Protein AF-A0A0F9GZB2-F1 (afdb_monomer_lite)

Organism: NCBI:txid412755

Structure (mmCIF, N/CA/C/O backbone):
data_AF-A0A0F9GZB2-F1
#
_entry.id   AF-A0A0F9GZB2-F1
#
loop_
_atom_site.group_PDB
_atom_site.id
_atom_site.type_symbol
_atom_site.label_atom_id
_atom_site.label_alt_id
_atom_site.label_comp_id
_atom_site.label_asym_id
_atom_site.label_entity_id
_atom_site.label_seq_id
_atom_site.pdbx_PDB_ins_code
_atom_site.Cartn_x
_atom_site.Cartn_y
_atom_site.Cartn_z
_atom_site.occupancy
_atom_site.B_iso_or_equiv
_atom_site.auth_seq_id
_atom_site.auth_comp_id
_atom_site.auth_asym_id
_atom_site.auth_atom_id
_atom_site.pdbx_PDB_model_num
ATOM 1 N N . GLU A 1 1 ? -21.319 -9.484 39.842 1.00 65.12 1 GLU A N 1
ATOM 2 C CA . GLU A 1 1 ? -20.209 -9.045 40.712 1.00 65.12 1 GLU A CA 1
ATOM 3 C C . GLU A 1 1 ? -19.249 -8.146 39.945 1.00 65.12 1 GLU A C 1
ATOM 5 O O . GLU A 1 1 ? -19.345 -6.943 40.128 1.00 65.12 1 GLU A O 1
ATOM 10 N N . LEU A 1 2 ? -18.481 -8.663 38.977 1.00 69.19 2 LEU A N 1
ATOM 11 C CA . LEU A 1 2 ? -17.565 -7.866 38.130 1.00 69.19 2 LEU A CA 1
ATOM 12 C C . LEU A 1 2 ? -18.226 -6.669 37.419 1.00 69.19 2 LEU A C 1
ATOM 14 O O . LEU A 1 2 ? -17.681 -5.576 37.413 1.00 69.19 2 LEU A O 1
ATOM 18 N N . ARG A 1 3 ? -19.450 -6.829 36.893 1.00 71.44 3 ARG A N 1
ATOM 19 C CA . ARG A 1 3 ? -20.223 -5.710 36.311 1.00 71.44 3 ARG A CA 1
ATOM 20 C C . ARG A 1 3 ? -20.523 -4.598 37.315 1.00 71.44 3 ARG A C 1
ATOM 22 O O . ARG A 1 3 ? -20.609 -3.445 36.933 1.00 71.44 3 ARG A O 1
ATOM 29 N N . LEU A 1 4 ? -20.768 -4.958 38.568 1.00 70.31 4 LEU A N 1
ATOM 30 C CA . LEU A 1 4 ? -21.095 -3.984 39.601 1.00 70.31 4 LEU A CA 1
ATOM 31 C C . LEU A 1 4 ? -19.820 -3.235 40.008 1.00 70.31 4 LEU A C 1
ATOM 33 O O . LEU A 1 4 ? -19.843 -2.020 40.075 1.00 70.31 4 LEU A O 1
ATOM 37 N N . LEU A 1 5 ? -18.704 -3.959 40.144 1.00 75.06 5 LEU A N 1
ATOM 38 C CA . LEU A 1 5 ? -17.379 -3.396 40.398 1.00 75.06 5 LEU A CA 1
ATOM 39 C C . LEU A 1 5 ? -16.941 -2.387 39.319 1.00 75.06 5 LEU A C 1
ATOM 41 O O . LEU A 1 5 ? -16.550 -1.281 39.661 1.00 75.06 5 LEU A O 1
ATOM 45 N N . CYS A 1 6 ? -17.040 -2.735 38.029 1.00 73.38 6 CYS A N 1
ATOM 46 C CA . CYS A 1 6 ? -16.562 -1.877 36.933 1.00 73.38 6 CYS A CA 1
ATOM 47 C C . CYS A 1 6 ? -17.346 -0.563 36.751 1.00 73.38 6 CYS A C 1
ATOM 49 O O . CYS A 1 6 ? -16.854 0.333 36.074 1.00 73.38 6 CYS A O 1
ATOM 51 N N . PHE A 1 7 ? -18.575 -0.470 37.270 1.00 76.31 7 PHE A N 1
ATOM 52 C CA . PHE A 1 7 ? -19.460 0.682 37.050 1.00 76.31 7 PHE A CA 1
ATOM 53 C C . PHE A 1 7 ? -19.813 1.435 38.340 1.00 76.31 7 PHE A C 1
ATOM 55 O O . PHE A 1 7 ? -20.079 2.631 38.268 1.00 76.31 7 PHE A O 1
ATOM 62 N N . ASP A 1 8 ? -19.844 0.759 39.494 1.00 80.19 8 ASP A N 1
ATOM 63 C CA . ASP A 1 8 ? -20.168 1.356 40.793 1.00 80.19 8 ASP A CA 1
ATOM 64 C C . ASP A 1 8 ? -19.561 0.536 41.951 1.00 80.19 8 ASP A C 1
ATOM 66 O O . ASP A 1 8 ? -20.192 -0.335 42.567 1.00 80.19 8 ASP A O 1
ATOM 70 N N . GLU A 1 9 ? -18.289 0.817 42.234 1.00 82.00 9 GLU A N 1
ATOM 71 C CA . GLU A 1 9 ? -17.510 0.182 43.299 1.00 82.00 9 GLU A CA 1
ATOM 72 C C . GLU A 1 9 ? -18.136 0.394 44.690 1.00 82.00 9 GLU A C 1
ATOM 74 O O . GLU A 1 9 ? -18.235 -0.544 45.488 1.00 82.00 9 GLU A O 1
ATOM 79 N N . ALA A 1 10 ? -18.618 1.609 44.970 1.00 79.94 10 ALA A N 1
ATOM 80 C CA . ALA A 1 10 ? -19.217 1.972 46.252 1.00 79.94 10 ALA A CA 1
ATOM 81 C C . ALA A 1 10 ? -20.521 1.201 46.503 1.00 79.94 10 ALA A C 1
ATOM 83 O O . ALA A 1 10 ? -20.756 0.685 47.602 1.00 79.94 10 ALA A O 1
ATOM 84 N N . PHE A 1 11 ? -21.352 1.052 45.471 1.00 82.44 11 PHE A N 1
ATOM 85 C CA . PHE A 1 11 ? -22.552 0.233 45.550 1.00 82.44 11 PHE A CA 1
ATOM 86 C C . PHE A 1 11 ? -22.214 -1.250 45.746 1.00 82.44 11 PHE A C 1
ATOM 88 O O . PHE A 1 11 ? -22.864 -1.922 46.553 1.00 82.44 11 PHE A O 1
ATOM 95 N N . ALA A 1 12 ? -21.168 -1.764 45.092 1.00 82.06 12 ALA A N 1
ATOM 96 C CA . ALA A 1 12 ? -20.700 -3.134 45.302 1.00 82.06 12 ALA A CA 1
ATOM 97 C C . ALA A 1 12 ? -20.207 -3.381 46.738 1.00 82.06 12 ALA A C 1
ATOM 99 O O . ALA A 1 12 ? -20.576 -4.399 47.334 1.00 82.06 12 ALA A O 1
ATOM 100 N N . ALA A 1 13 ? -19.467 -2.429 47.316 1.00 82.38 13 ALA A N 1
ATOM 101 C CA . ALA A 1 13 ? -19.026 -2.473 48.709 1.00 82.38 13 ALA A CA 1
ATOM 102 C C . ALA A 1 13 ? -20.216 -2.468 49.682 1.00 82.38 13 ALA A C 1
ATOM 104 O O . ALA A 1 13 ? -20.272 -3.290 50.596 1.00 82.38 13 ALA A O 1
ATOM 105 N N . SER A 1 14 ? -21.219 -1.612 49.444 1.00 86.94 14 SER A N 1
ATOM 106 C CA . SER A 1 14 ? -22.428 -1.545 50.283 1.00 86.94 14 SER A CA 1
ATOM 107 C C . SER A 1 14 ? -23.245 -2.843 50.278 1.00 86.94 14 SER A C 1
ATOM 109 O O . SER A 1 14 ? -23.940 -3.156 51.243 1.00 86.94 14 SER A O 1
ATOM 111 N N . ARG A 1 15 ? -23.131 -3.629 49.201 1.00 84.19 15 ARG A N 1
ATOM 112 C CA . ARG A 1 15 ? -23.799 -4.924 49.041 1.00 84.19 15 ARG A CA 1
ATOM 113 C C . ARG A 1 15 ? -23.009 -6.090 49.653 1.00 84.19 15 ARG A C 1
ATOM 115 O O . ARG A 1 15 ? -23.458 -7.230 49.563 1.00 84.19 15 ARG A O 1
ATOM 122 N N . GLY A 1 16 ? -21.862 -5.808 50.277 1.00 83.44 16 GLY A N 1
ATOM 123 C CA . GLY A 1 16 ? -21.026 -6.781 50.980 1.00 83.44 16 GLY A CA 1
ATOM 124 C C . GLY A 1 16 ? -20.083 -7.581 50.082 1.00 83.44 16 GLY A C 1
ATOM 125 O O . GLY A 1 16 ? -19.538 -8.589 50.531 1.00 83.44 16 GLY A O 1
ATOM 126 N N . TYR A 1 17 ? -19.879 -7.172 48.825 1.00 86.25 17 TYR A N 1
ATOM 127 C CA . TYR A 1 17 ? -18.907 -7.844 47.964 1.00 86.25 17 TYR A CA 1
ATOM 128 C C . TYR A 1 17 ? -17.466 -7.496 48.370 1.00 86.25 17 TYR A C 1
ATOM 130 O O . TYR A 1 17 ? -17.190 -6.345 48.720 1.00 86.25 17 TYR A O 1
ATOM 138 N N . PRO A 1 18 ? -16.518 -8.451 48.286 1.00 85.62 18 PRO A N 1
ATOM 139 C CA . PRO A 1 18 ? -15.110 -8.206 48.574 1.00 85.62 18 PRO A CA 1
ATOM 140 C C . PRO A 1 18 ? -14.453 -7.469 47.399 1.00 85.62 18 PRO A C 1
ATOM 142 O O . PRO A 1 18 ? -13.746 -8.063 46.587 1.00 85.62 18 PRO A O 1
ATOM 145 N N . VAL A 1 19 ? -14.712 -6.164 47.308 1.00 85.94 19 VAL A N 1
ATOM 146 C CA . VAL A 1 19 ? -14.260 -5.270 46.228 1.00 85.94 19 VAL A CA 1
ATOM 147 C C . VAL A 1 19 ? -12.765 -5.418 45.942 1.00 85.94 19 VAL A C 1
ATOM 149 O O . VAL A 1 19 ? -12.401 -5.680 44.803 1.00 85.94 19 VAL A O 1
ATOM 152 N N . PHE A 1 20 ? -11.918 -5.380 46.976 1.00 86.00 20 PHE A N 1
ATOM 153 C CA . PHE A 1 20 ? -10.466 -5.537 46.831 1.00 86.00 20 PHE A CA 1
ATOM 154 C C . PHE A 1 20 ? -10.063 -6.859 46.160 1.00 86.00 20 PHE A C 1
ATOM 156 O O . PHE A 1 20 ? -9.176 -6.886 45.313 1.00 86.00 20 PHE A O 1
ATOM 163 N N . VAL A 1 21 ? -10.722 -7.967 46.516 1.00 86.31 21 VAL A N 1
ATOM 164 C CA . VAL A 1 21 ? -10.415 -9.289 45.944 1.00 86.31 21 VAL A CA 1
ATOM 165 C C . VAL A 1 21 ? -10.883 -9.365 44.494 1.00 86.31 21 VAL A C 1
ATOM 167 O O . VAL A 1 21 ? -10.176 -9.914 43.654 1.00 86.31 21 VAL A O 1
ATOM 170 N N . LEU A 1 22 ? -12.059 -8.810 44.194 1.00 85.38 22 LEU A N 1
ATOM 171 C CA . LEU A 1 22 ? -12.604 -8.782 42.837 1.00 85.38 22 LEU A CA 1
ATOM 172 C C . LEU A 1 22 ? -11.770 -7.890 41.907 1.00 85.38 22 LEU A C 1
ATOM 174 O O . LEU A 1 22 ? -11.519 -8.284 40.770 1.00 85.38 22 LEU A O 1
ATOM 178 N N . ASP A 1 23 ? -11.315 -6.736 42.395 1.00 85.06 23 ASP A N 1
ATOM 179 C CA . ASP A 1 23 ? -10.453 -5.822 41.645 1.00 85.06 23 ASP A CA 1
ATOM 180 C C . ASP A 1 23 ? -9.069 -6.432 41.406 1.00 85.06 23 ASP A C 1
ATOM 182 O O . ASP A 1 23 ? -8.623 -6.528 40.263 1.00 85.06 23 ASP A O 1
ATOM 186 N N . ALA A 1 24 ? -8.446 -6.997 42.446 1.00 88.31 24 ALA A N 1
ATOM 187 C CA . ALA A 1 24 ? -7.189 -7.727 42.305 1.00 88.31 24 ALA A CA 1
ATOM 188 C C . ALA A 1 24 ? -7.315 -8.904 41.323 1.00 88.31 24 ALA A C 1
ATOM 190 O O . ALA A 1 24 ? -6.430 -9.112 40.496 1.00 88.31 24 ALA A O 1
ATOM 191 N N . ALA A 1 25 ? -8.419 -9.657 41.364 1.00 90.94 25 ALA A N 1
ATOM 192 C CA . ALA A 1 25 ? -8.660 -10.757 40.435 1.00 90.94 25 ALA A CA 1
ATOM 193 C C . ALA A 1 25 ? -8.796 -10.275 38.981 1.00 90.94 25 ALA A C 1
ATOM 195 O O . ALA A 1 25 ? -8.221 -10.890 38.082 1.00 90.94 25 ALA A O 1
ATOM 196 N N . LEU A 1 26 ? -9.518 -9.174 38.741 1.00 86.19 26 LEU A N 1
ATOM 197 C CA . LEU A 1 26 ? -9.661 -8.586 37.408 1.00 86.19 26 LEU A CA 1
ATOM 198 C C . LEU A 1 26 ? -8.322 -8.045 36.892 1.00 86.19 26 LEU A C 1
ATOM 200 O O . LEU A 1 26 ? -7.942 -8.333 35.757 1.00 86.19 26 LEU A O 1
ATOM 204 N N . MET A 1 27 ? -7.583 -7.326 37.737 1.00 89.25 27 MET A N 1
ATOM 205 C CA . MET A 1 27 ? -6.256 -6.799 37.426 1.00 89.25 27 MET A CA 1
ATOM 206 C C . MET A 1 27 ? -5.282 -7.932 37.077 1.00 89.25 27 MET A C 1
ATOM 208 O O . MET A 1 27 ? -4.618 -7.877 36.045 1.00 89.25 27 MET A O 1
ATOM 212 N N . ILE A 1 28 ? -5.243 -9.002 37.880 1.00 93.62 28 ILE A N 1
ATOM 213 C CA . ILE A 1 28 ? -4.410 -10.186 37.621 1.00 93.62 28 ILE A CA 1
ATOM 214 C C . ILE A 1 28 ? -4.816 -10.860 36.312 1.00 93.62 28 ILE A C 1
ATOM 216 O O . ILE A 1 28 ? -3.939 -11.243 35.544 1.00 93.62 28 ILE A O 1
ATOM 220 N N . LEU A 1 29 ? -6.115 -10.995 36.028 1.00 90.44 29 LEU A N 1
ATOM 221 C CA . LEU A 1 29 ? -6.589 -11.581 34.774 1.00 90.44 29 LEU A CA 1
ATOM 222 C C . LEU A 1 29 ? -6.105 -10.772 33.563 1.00 90.44 29 LEU A C 1
ATOM 224 O O . LEU A 1 29 ? -5.548 -11.350 32.632 1.00 90.44 29 LEU A O 1
ATOM 228 N N . VAL A 1 30 ? -6.270 -9.447 33.587 1.00 89.00 30 VAL A N 1
ATOM 229 C CA . VAL A 1 30 ? -5.818 -8.558 32.504 1.00 89.00 30 VAL A CA 1
ATOM 230 C C . VAL A 1 30 ? -4.296 -8.611 32.357 1.00 89.00 30 VAL A C 1
ATOM 232 O O . VAL A 1 30 ? -3.794 -8.752 31.241 1.00 89.00 30 VAL A O 1
ATOM 235 N N . VAL A 1 31 ? -3.549 -8.576 33.463 1.00 91.62 31 VAL A N 1
ATOM 236 C CA . VAL A 1 31 ? -2.080 -8.677 33.455 1.00 91.62 31 VAL A CA 1
ATOM 237 C C . VAL A 1 31 ? -1.617 -10.034 32.918 1.00 91.62 31 VAL A C 1
ATOM 239 O O . VAL A 1 31 ? -0.729 -10.099 32.077 1.00 91.62 31 VAL A O 1
ATOM 242 N N . MET A 1 32 ? -2.240 -11.135 33.328 1.00 91.50 32 MET A N 1
ATOM 243 C CA . MET A 1 32 ? -1.905 -12.467 32.822 1.00 91.50 32 MET A CA 1
ATOM 244 C C . MET A 1 32 ? -2.164 -12.585 31.319 1.00 91.50 32 MET A C 1
ATOM 246 O O . MET A 1 32 ? -1.289 -13.035 30.581 1.00 91.50 32 MET A O 1
ATOM 250 N N . VAL A 1 33 ? -3.338 -12.149 30.850 1.00 88.12 33 VAL A N 1
ATOM 251 C CA . VAL A 1 33 ? -3.683 -12.170 29.420 1.00 88.12 33 VAL A CA 1
ATOM 252 C C . VAL A 1 33 ? -2.710 -11.308 28.616 1.00 88.12 33 VAL A C 1
ATOM 254 O O . VAL A 1 33 ? -2.200 -11.761 27.591 1.00 88.12 33 VAL A O 1
ATOM 257 N N . THR A 1 34 ? -2.407 -10.098 29.094 1.00 87.31 34 THR A N 1
ATOM 258 C CA . THR A 1 34 ? -1.454 -9.189 28.436 1.00 87.31 34 THR A CA 1
ATOM 259 C C . THR A 1 34 ? -0.047 -9.775 28.376 1.00 87.31 34 THR A C 1
ATOM 261 O O . THR A 1 34 ? 0.546 -9.769 27.303 1.00 87.31 34 THR A O 1
ATOM 264 N N . LEU A 1 35 ? 0.478 -10.340 29.467 1.00 91.38 35 LEU A N 1
ATOM 265 C CA . LEU A 1 35 ? 1.823 -10.926 29.509 1.00 91.38 35 LEU A CA 1
ATOM 266 C C . LEU A 1 35 ? 1.966 -12.163 28.615 1.00 91.38 35 LEU A C 1
ATOM 268 O O . LEU A 1 35 ? 2.952 -12.269 27.885 1.00 91.38 35 LEU A O 1
ATOM 272 N N . ILE A 1 36 ? 0.990 -13.078 28.647 1.00 88.88 36 ILE A N 1
ATOM 273 C CA . ILE A 1 36 ? 1.012 -14.291 27.815 1.00 88.88 36 ILE A CA 1
ATOM 274 C C . ILE A 1 36 ? 0.998 -13.911 26.334 1.00 88.88 36 ILE A C 1
ATOM 276 O O . ILE A 1 36 ? 1.788 -14.432 25.548 1.00 88.88 36 ILE A O 1
ATOM 280 N N . GLY A 1 37 ? 0.123 -12.985 25.939 1.00 83.06 37 GLY A N 1
ATOM 281 C CA . GLY A 1 37 ? 0.027 -12.605 24.536 1.00 83.06 37 GLY A CA 1
ATOM 282 C C . GLY A 1 37 ? 1.145 -11.665 24.067 1.00 83.06 37 GLY A C 1
ATOM 283 O O . GLY A 1 37 ? 1.490 -11.681 22.886 1.00 83.06 37 GLY A O 1
ATOM 284 N N . LEU A 1 38 ? 1.790 -10.913 24.969 1.00 86.94 38 LEU A N 1
ATOM 285 C CA . LEU A 1 38 ? 2.894 -10.009 24.622 1.00 86.94 38 LEU A CA 1
ATOM 286 C C . LEU A 1 38 ? 4.053 -10.751 23.946 1.00 86.94 38 LEU A C 1
ATOM 288 O O . LEU A 1 38 ? 4.622 -10.244 22.982 1.00 86.94 38 LEU A O 1
ATOM 292 N N . GLN A 1 39 ? 4.374 -11.961 24.411 1.00 77.00 39 GLN A N 1
ATOM 293 C CA . GLN A 1 39 ? 5.424 -12.788 23.809 1.00 77.00 39 GLN A CA 1
ATOM 294 C C . GLN A 1 39 ? 5.037 -13.343 22.431 1.00 77.00 39 GLN A C 1
ATOM 296 O O . GLN A 1 39 ? 5.922 -13.628 21.627 1.00 77.00 39 GLN A O 1
ATOM 301 N N . ALA A 1 40 ? 3.739 -13.493 22.153 1.00 75.31 40 ALA A N 1
ATOM 302 C CA . ALA A 1 40 ? 3.245 -14.059 20.902 1.00 75.31 40 ALA A CA 1
ATOM 303 C C . ALA A 1 40 ? 3.144 -13.013 19.783 1.00 75.31 40 ALA A C 1
ATOM 305 O O . ALA A 1 40 ? 3.570 -13.275 18.660 1.00 75.31 40 ALA A O 1
ATOM 306 N N . VAL A 1 41 ? 2.581 -11.836 20.079 1.00 77.62 41 VAL A N 1
ATOM 307 C CA . VAL A 1 41 ? 2.216 -10.842 19.051 1.00 77.62 41 VAL A CA 1
ATOM 308 C C . VAL A 1 41 ? 2.838 -9.454 19.249 1.00 77.62 41 VAL A C 1
ATOM 310 O O . VAL A 1 41 ? 2.729 -8.601 18.370 1.00 77.62 41 VAL A O 1
ATOM 313 N N . GLY A 1 42 ? 3.521 -9.213 20.371 1.00 81.00 42 GLY A N 1
ATOM 314 C CA . GLY A 1 42 ? 4.094 -7.908 20.709 1.00 81.00 42 GLY A CA 1
ATOM 315 C C . GLY A 1 42 ? 3.088 -6.928 21.327 1.00 81.00 42 GLY A C 1
ATOM 316 O O . GLY A 1 42 ? 1.885 -7.181 21.391 1.00 81.00 42 GLY A O 1
ATOM 317 N N . LEU A 1 43 ? 3.597 -5.796 21.830 1.00 82.88 43 LEU A N 1
ATOM 318 C CA . LEU A 1 43 ? 2.828 -4.878 22.686 1.00 82.88 43 LEU A CA 1
ATOM 319 C C . LEU A 1 43 ? 1.663 -4.218 21.947 1.00 82.88 43 LEU A C 1
ATOM 321 O O . LEU A 1 43 ? 0.535 -4.235 22.432 1.00 82.88 43 LEU A O 1
ATOM 325 N N . ILE A 1 44 ? 1.943 -3.657 20.768 1.00 78.50 44 ILE A N 1
ATOM 326 C CA . ILE A 1 44 ? 0.962 -2.896 19.984 1.00 78.50 44 ILE A CA 1
ATOM 327 C C . ILE A 1 44 ? -0.216 -3.797 19.606 1.00 78.50 44 ILE A C 1
ATOM 329 O O . ILE A 1 44 ? -1.372 -3.443 19.839 1.00 78.50 44 ILE A O 1
ATOM 333 N N . LEU A 1 45 ? 0.074 -4.993 19.085 1.00 80.06 45 LEU A N 1
ATOM 334 C CA . LEU A 1 45 ? -0.965 -5.923 18.659 1.00 80.06 45 LEU A CA 1
ATOM 335 C C . LEU A 1 45 ? -1.745 -6.491 19.853 1.00 80.06 45 LEU A C 1
ATOM 337 O O . LEU A 1 45 ? -2.947 -6.702 19.734 1.00 80.06 45 LEU A O 1
ATOM 341 N N . MET A 1 46 ? -1.118 -6.659 21.022 1.00 86.00 46 MET A N 1
ATOM 342 C CA . MET A 1 46 ? -1.840 -7.058 22.233 1.00 86.00 46 MET A CA 1
ATOM 343 C C . MET A 1 46 ? -2.862 -6.028 22.693 1.00 86.00 46 MET A C 1
ATOM 345 O O . MET A 1 46 ? -3.997 -6.390 23.004 1.00 86.00 46 MET A O 1
ATOM 349 N N . VAL A 1 47 ? -2.483 -4.748 22.724 1.00 85.06 47 VAL A N 1
ATOM 350 C CA . VAL A 1 47 ? -3.419 -3.673 23.080 1.00 85.06 47 VAL A CA 1
ATOM 351 C C . VAL A 1 47 ? -4.565 -3.631 22.068 1.00 85.06 47 VAL A C 1
ATOM 353 O O . VAL A 1 47 ? -5.730 -3.585 22.460 1.00 85.06 47 VAL A O 1
ATOM 356 N N . ALA A 1 48 ? -4.256 -3.750 20.774 1.00 85.81 48 ALA A N 1
ATOM 357 C CA . ALA A 1 48 ? -5.259 -3.811 19.717 1.00 85.81 48 ALA A CA 1
ATOM 358 C C . ALA A 1 48 ? -6.229 -4.999 19.887 1.00 85.81 48 ALA A C 1
ATOM 360 O O . ALA A 1 48 ? -7.441 -4.807 19.828 1.00 85.81 48 ALA A O 1
ATOM 361 N N . LEU A 1 49 ? -5.730 -6.208 20.164 1.00 83.81 49 LEU A N 1
ATOM 362 C CA . LEU A 1 49 ? -6.557 -7.407 20.364 1.00 83.81 49 LEU A CA 1
ATOM 363 C C . LEU A 1 49 ? -7.448 -7.334 21.610 1.00 83.81 49 LEU A C 1
ATOM 365 O O . LEU A 1 49 ? -8.505 -7.960 21.638 1.00 83.81 49 LEU A O 1
ATOM 369 N N . LEU A 1 50 ? -7.050 -6.570 22.628 1.00 84.81 50 LEU A N 1
ATOM 370 C CA . LEU A 1 50 ? -7.865 -6.346 23.823 1.00 84.81 50 LEU A CA 1
ATOM 371 C C . LEU A 1 50 ? -8.947 -5.285 23.605 1.00 84.81 50 LEU A C 1
ATOM 373 O O . LEU A 1 50 ? -10.061 -5.429 24.110 1.00 84.81 50 LEU A O 1
ATOM 377 N N . VAL A 1 51 ? -8.630 -4.224 22.860 1.00 89.00 51 VAL A N 1
ATOM 378 C CA . VAL A 1 51 ? -9.508 -3.056 22.715 1.00 89.00 51 VAL A CA 1
ATOM 379 C C . VAL A 1 51 ? -10.455 -3.192 21.522 1.00 89.00 51 VAL A C 1
ATOM 381 O O . VAL A 1 51 ? -11.654 -2.959 21.673 1.00 89.00 51 VAL A O 1
ATOM 384 N N . ILE A 1 52 ? -9.958 -3.587 20.345 1.00 90.62 52 ILE A N 1
ATOM 385 C CA . ILE A 1 52 ? -10.713 -3.531 19.081 1.00 90.62 52 ILE A CA 1
ATOM 386 C C . ILE A 1 52 ? -11.956 -4.434 19.100 1.00 90.62 52 ILE A C 1
ATOM 388 O O . ILE A 1 52 ? -13.032 -3.927 18.783 1.00 90.62 52 ILE A O 1
ATOM 392 N N . PRO A 1 53 ? -11.897 -5.722 19.500 1.00 89.94 53 PRO A N 1
ATOM 393 C CA . PRO A 1 53 ? -13.092 -6.569 19.504 1.00 89.94 53 PRO A CA 1
ATOM 394 C C . PRO A 1 53 ? -14.168 -6.069 20.479 1.00 89.94 53 PRO A C 1
ATOM 396 O O . PRO A 1 53 ? -15.361 -6.137 20.177 1.00 89.94 53 PRO A O 1
ATOM 399 N N . ALA A 1 54 ? -13.761 -5.500 21.620 1.00 87.81 54 ALA A N 1
ATOM 400 C CA . ALA A 1 54 ? -14.676 -4.922 22.601 1.00 87.81 54 ALA A CA 1
ATOM 401 C C . ALA A 1 54 ? -15.308 -3.615 22.098 1.00 87.81 54 ALA A C 1
ATOM 403 O O . ALA A 1 54 ? -16.519 -3.433 22.228 1.00 87.81 54 ALA A O 1
ATOM 404 N N . ALA A 1 55 ? -14.515 -2.737 21.478 1.00 89.75 55 ALA A N 1
ATOM 405 C CA . ALA A 1 55 ? -15.001 -1.511 20.852 1.00 89.75 55 ALA A CA 1
ATOM 406 C C . ALA A 1 55 ? -15.959 -1.815 19.687 1.00 89.75 55 ALA A C 1
ATOM 408 O O . ALA A 1 55 ? -17.035 -1.227 19.606 1.00 89.75 55 ALA A O 1
ATOM 409 N N . ALA A 1 56 ? -15.624 -2.794 18.841 1.00 90.50 56 ALA A N 1
ATOM 410 C CA . ALA A 1 56 ? -16.462 -3.236 17.730 1.00 90.50 56 ALA A CA 1
ATOM 411 C C . ALA A 1 56 ? -17.797 -3.841 18.206 1.00 90.50 56 ALA A C 1
ATOM 413 O O . ALA A 1 56 ? -18.854 -3.527 17.658 1.00 90.50 56 ALA A O 1
ATOM 414 N N . ALA A 1 57 ? -17.778 -4.662 19.264 1.00 92.00 57 ALA A N 1
ATOM 415 C CA . ALA A 1 57 ? -18.988 -5.239 19.856 1.00 92.00 57 ALA A CA 1
ATOM 416 C C . ALA A 1 57 ? -19.965 -4.172 20.381 1.00 92.00 57 ALA A C 1
ATOM 418 O O . ALA A 1 57 ? -21.181 -4.387 20.404 1.00 92.00 57 ALA A O 1
ATOM 419 N N . ARG A 1 58 ? -19.442 -3.008 20.775 1.00 89.19 58 ARG A N 1
ATOM 420 C CA . ARG A 1 58 ? -20.218 -1.906 21.343 1.00 89.19 58 ARG A CA 1
ATOM 421 C C . ARG A 1 58 ? -21.171 -1.252 20.337 1.00 89.19 58 ARG A C 1
ATOM 423 O O . ARG A 1 58 ? -22.230 -0.787 20.737 1.00 89.19 58 ARG A O 1
ATOM 430 N N . PHE A 1 59 ? -20.877 -1.326 19.035 1.00 90.06 59 PHE A N 1
ATOM 431 C CA . PHE A 1 59 ? -21.807 -0.886 17.982 1.00 90.06 59 PHE A CA 1
ATOM 432 C C . PHE A 1 59 ? -23.108 -1.704 17.933 1.00 90.06 59 PHE A C 1
ATOM 434 O O . PHE A 1 59 ? -24.094 -1.255 17.354 1.00 90.06 59 PHE A O 1
ATOM 441 N N . TRP A 1 60 ? -23.122 -2.899 18.532 1.00 91.75 60 TRP A N 1
ATOM 442 C CA . TRP A 1 60 ? -24.250 -3.831 18.473 1.00 91.75 60 TRP A CA 1
ATOM 443 C C . TRP A 1 60 ? -24.993 -3.946 19.802 1.00 91.75 60 TRP A C 1
ATOM 445 O O . TRP A 1 60 ? -26.183 -4.258 19.826 1.00 91.75 60 TRP A O 1
ATOM 455 N N . THR A 1 61 ? -24.304 -3.742 20.928 1.00 90.44 61 THR A N 1
ATOM 456 C CA . THR A 1 61 ? -24.899 -3.913 22.253 1.00 90.44 61 THR A CA 1
ATOM 457 C C . THR A 1 61 ? -24.189 -3.096 23.325 1.00 90.44 61 THR A C 1
ATOM 459 O O . THR A 1 61 ? -22.971 -3.129 23.457 1.00 90.44 61 THR A O 1
ATOM 462 N N . GLU A 1 62 ? -24.986 -2.477 24.194 1.00 83.88 62 GLU A N 1
ATOM 463 C CA . GLU A 1 62 ? -24.526 -1.841 25.438 1.00 83.88 62 GLU A CA 1
ATOM 464 C C . GLU A 1 62 ? -24.673 -2.779 26.657 1.00 83.88 62 GLU A C 1
ATOM 466 O O . GLU A 1 62 ? -24.336 -2.449 27.795 1.00 83.88 62 GLU A O 1
ATOM 471 N N . ARG A 1 63 ? -25.199 -3.997 26.454 1.00 86.25 63 ARG A N 1
ATOM 472 C CA . ARG A 1 63 ? -25.278 -5.020 27.508 1.00 86.25 63 ARG A CA 1
ATOM 473 C C . ARG A 1 63 ? -23.935 -5.738 27.632 1.00 86.25 63 ARG A C 1
ATOM 475 O O . ARG A 1 63 ? -23.561 -6.497 26.744 1.00 86.25 63 ARG A O 1
ATOM 482 N N . MET A 1 64 ? -23.272 -5.577 28.777 1.00 80.62 64 MET A N 1
ATOM 483 C CA . MET A 1 64 ? -21.919 -6.086 29.054 1.00 80.62 64 MET A CA 1
ATOM 484 C C . MET A 1 64 ? -21.706 -7.588 28.777 1.00 80.62 64 MET A C 1
ATOM 486 O O . MET A 1 64 ? -20.681 -7.956 28.216 1.00 80.62 64 MET A O 1
ATOM 490 N N . SER A 1 65 ? -22.652 -8.469 29.127 1.00 85.69 65 SER A N 1
ATOM 491 C CA . SER A 1 65 ? -22.511 -9.913 28.862 1.00 85.69 65 SER A CA 1
ATOM 492 C C . SER A 1 65 ? -22.580 -10.247 27.371 1.00 85.69 65 SER A C 1
ATOM 494 O O . SER A 1 65 ? -21.790 -11.047 26.880 1.00 85.69 65 SER A O 1
ATOM 496 N N . ALA A 1 66 ? -23.495 -9.603 26.644 1.00 88.44 66 ALA A N 1
ATOM 497 C CA . ALA A 1 66 ? -23.586 -9.737 25.196 1.00 88.44 66 ALA A CA 1
ATOM 498 C C . ALA A 1 66 ? -22.351 -9.129 24.512 1.00 88.44 66 ALA A C 1
ATOM 500 O O . ALA A 1 66 ? -21.809 -9.734 23.597 1.00 88.44 66 ALA A O 1
ATOM 501 N N . MET A 1 67 ? -21.856 -7.990 25.007 1.00 89.50 67 MET A N 1
ATOM 502 C CA . MET A 1 67 ? -20.638 -7.350 24.507 1.00 89.50 67 MET A CA 1
ATOM 503 C C . MET A 1 67 ? -19.418 -8.265 24.664 1.00 89.50 67 MET A C 1
ATOM 505 O O . MET A 1 67 ? -18.655 -8.417 23.718 1.00 89.50 67 MET A O 1
ATOM 509 N N . ALA A 1 68 ? -19.259 -8.924 25.818 1.00 87.88 68 ALA A N 1
ATOM 510 C CA . ALA A 1 68 ? -18.162 -9.864 26.052 1.00 87.88 68 ALA A CA 1
ATOM 511 C C . ALA A 1 68 ? -18.208 -11.067 25.094 1.00 87.88 68 ALA A C 1
ATOM 513 O O . ALA A 1 68 ? -17.181 -11.445 24.538 1.00 87.88 68 ALA A O 1
ATOM 514 N N . LEU A 1 69 ? -19.397 -11.637 24.860 1.00 92.56 69 LEU A N 1
ATOM 515 C CA . LEU A 1 69 ? -19.573 -12.756 23.929 1.00 92.56 69 LEU A CA 1
ATOM 516 C C . LEU A 1 69 ? -19.311 -12.349 22.474 1.00 92.56 69 LEU A C 1
ATOM 518 O O . LEU A 1 69 ? -18.607 -13.062 21.766 1.00 92.56 69 LEU A O 1
ATOM 522 N N . ILE A 1 70 ? -19.841 -11.204 22.036 1.00 92.44 70 ILE A N 1
ATOM 523 C CA . ILE A 1 70 ? -19.627 -10.694 20.674 1.00 92.44 70 ILE A CA 1
ATOM 524 C C . ILE A 1 70 ? -18.150 -10.344 20.467 1.00 92.44 70 ILE A C 1
ATOM 526 O O . ILE A 1 70 ? -17.577 -10.728 19.456 1.00 92.44 70 ILE A O 1
ATOM 530 N N . SER A 1 71 ? -17.511 -9.692 21.439 1.00 91.38 71 SER A N 1
ATOM 531 C CA . SER A 1 71 ? -16.076 -9.385 21.413 1.00 91.38 71 SER A CA 1
ATOM 532 C C . SER A 1 71 ? -15.225 -10.655 21.305 1.00 91.38 71 SER A C 1
ATOM 534 O O . SER A 1 71 ? -14.377 -10.758 20.419 1.00 91.38 71 SER A O 1
ATOM 536 N N . ALA A 1 72 ? -15.506 -11.670 22.130 1.00 90.38 72 ALA A N 1
ATOM 537 C CA . ALA A 1 72 ? -14.820 -12.959 22.061 1.00 90.38 72 ALA A CA 1
ATOM 538 C C . ALA A 1 72 ? -15.025 -13.648 20.702 1.00 90.38 72 ALA A C 1
ATOM 540 O O . ALA A 1 72 ? -14.077 -14.197 20.145 1.00 90.38 72 ALA A O 1
ATOM 541 N N . ALA A 1 73 ? -16.236 -13.580 20.141 1.00 92.19 73 ALA A N 1
ATOM 542 C CA . ALA A 1 73 ? -16.534 -14.124 18.821 1.00 92.19 73 ALA A CA 1
ATOM 543 C C . ALA A 1 73 ? -15.794 -13.373 17.701 1.00 92.19 73 ALA A C 1
ATOM 545 O O . ALA A 1 73 ? -15.225 -14.021 16.829 1.00 92.19 73 ALA A O 1
ATOM 546 N N . ILE A 1 74 ? -15.743 -12.036 17.739 1.00 90.38 74 ILE A N 1
ATOM 547 C CA . ILE A 1 74 ? -14.992 -11.210 16.778 1.00 90.38 74 ILE A CA 1
ATOM 548 C C . ILE A 1 74 ? -13.499 -11.528 16.856 1.00 90.38 74 ILE A C 1
ATOM 550 O O . ILE A 1 74 ? -12.863 -11.718 15.820 1.00 90.38 74 ILE A O 1
ATOM 554 N N . GLY A 1 75 ? -12.944 -11.620 18.067 1.00 86.00 75 GLY A N 1
ATOM 555 C CA . GLY A 1 75 ? -11.541 -11.967 18.284 1.00 86.00 75 GLY A CA 1
ATOM 556 C C . GLY A 1 75 ? -11.213 -13.368 17.767 1.00 86.00 75 GLY A C 1
ATOM 557 O O . GLY A 1 75 ? -10.275 -13.534 16.991 1.00 86.00 75 GLY A O 1
ATOM 558 N N . ALA A 1 76 ? -12.027 -14.366 18.127 1.00 85.25 76 ALA A N 1
ATOM 559 C CA . ALA A 1 76 ? -11.858 -15.742 17.667 1.00 85.25 76 ALA A CA 1
ATOM 560 C C . ALA A 1 76 ? -12.002 -15.859 16.143 1.00 85.25 76 ALA A C 1
ATOM 562 O O . ALA A 1 76 ? -11.175 -16.498 15.500 1.00 85.25 76 ALA A O 1
ATOM 563 N N . ALA A 1 77 ? -13.006 -15.209 15.551 1.00 85.25 77 ALA A N 1
ATOM 564 C CA . ALA A 1 77 ? -13.201 -15.195 14.107 1.00 85.25 77 ALA A CA 1
ATOM 565 C C . ALA A 1 77 ? -12.036 -14.505 13.389 1.00 85.25 77 ALA A C 1
ATOM 567 O O . ALA A 1 77 ? -11.531 -15.046 12.415 1.00 85.25 77 ALA A O 1
ATOM 568 N N . SER A 1 78 ? -11.556 -13.366 13.891 1.00 80.12 78 SER A N 1
ATOM 569 C CA . SER A 1 78 ? -10.397 -12.664 13.320 1.00 80.12 78 SER A CA 1
ATOM 570 C C . SER A 1 78 ? -9.126 -13.513 13.372 1.00 80.12 78 SER A C 1
ATOM 572 O O . SER A 1 78 ? -8.356 -13.515 12.417 1.00 80.12 78 SER A O 1
ATOM 574 N N . ALA A 1 79 ? -8.922 -14.267 14.455 1.00 73.56 79 ALA A N 1
ATOM 575 C CA . ALA A 1 79 ? -7.791 -15.181 14.584 1.00 73.56 79 ALA A CA 1
ATOM 576 C C . ALA A 1 79 ? -7.912 -16.406 13.660 1.00 73.56 79 ALA A C 1
ATOM 578 O O . ALA A 1 79 ? -6.915 -16.847 13.101 1.00 73.56 79 ALA A O 1
ATOM 579 N N . LEU A 1 80 ? -9.126 -16.941 13.482 1.00 73.19 80 LEU A N 1
ATOM 580 C CA . LEU A 1 80 ? -9.391 -18.096 12.616 1.00 73.19 80 LEU A CA 1
ATOM 581 C C . LEU A 1 80 ? -9.358 -17.746 11.122 1.00 73.19 80 LEU A C 1
ATOM 583 O O . LEU A 1 80 ? -8.915 -18.554 10.315 1.00 73.19 80 LEU A O 1
ATOM 587 N N . VAL A 1 81 ? -9.865 -16.567 10.754 1.00 74.50 81 VAL A N 1
ATOM 588 C CA . VAL A 1 81 ? -10.001 -16.103 9.361 1.00 74.50 81 VAL A CA 1
ATOM 589 C C . VAL A 1 81 ? -8.776 -15.310 8.897 1.00 74.50 81 VAL A C 1
ATOM 591 O O . VAL A 1 81 ? -8.643 -15.067 7.702 1.00 74.50 81 VAL A O 1
ATOM 594 N N . GLY A 1 82 ? -7.906 -14.887 9.820 1.00 74.56 82 GLY A N 1
ATOM 595 C CA . GLY A 1 82 ? -6.800 -13.959 9.579 1.00 74.56 82 GLY A CA 1
ATOM 596 C C . GLY A 1 82 ? -6.049 -14.184 8.259 1.00 74.56 82 GLY A C 1
ATOM 597 O O . GLY A 1 82 ? -5.808 -15.308 7.829 1.00 74.56 82 GLY A O 1
ATOM 598 N N . ALA A 1 83 ? -5.669 -13.091 7.597 1.00 82.94 83 ALA A N 1
ATOM 599 C CA . ALA A 1 83 ? -4.995 -13.158 6.307 1.00 82.94 83 ALA A CA 1
ATOM 600 C C . ALA A 1 83 ? -3.513 -13.531 6.469 1.00 82.94 83 ALA A C 1
ATOM 602 O O . ALA A 1 83 ? -2.798 -12.946 7.285 1.00 82.94 83 ALA A O 1
ATOM 603 N N . GLY A 1 84 ? -3.027 -14.466 5.649 1.00 88.12 84 GLY A N 1
ATOM 604 C CA . GLY A 1 84 ? -1.592 -14.753 5.557 1.00 88.12 84 GLY A CA 1
ATOM 605 C C . GLY A 1 84 ? -0.817 -13.631 4.862 1.00 88.12 84 GLY A C 1
ATOM 606 O O . GLY A 1 84 ? 0.366 -13.427 5.136 1.00 88.12 84 GLY A O 1
ATOM 607 N N . MET A 1 85 ? -1.493 -12.875 3.993 1.00 93.38 85 MET A N 1
ATOM 608 C CA . MET A 1 85 ? -0.927 -11.729 3.295 1.00 93.38 85 MET A CA 1
ATOM 609 C C . MET A 1 85 ? -1.984 -10.640 3.098 1.00 93.38 85 MET A C 1
ATOM 611 O O . MET A 1 85 ? -3.096 -10.907 2.662 1.00 93.38 85 MET A O 1
ATOM 615 N N . SER A 1 86 ? -1.624 -9.392 3.358 1.00 93.69 86 SER A N 1
ATOM 616 C CA . SER A 1 86 ? -2.429 -8.219 3.031 1.00 93.69 86 SER A CA 1
ATOM 617 C C . SER A 1 86 ? -1.622 -7.270 2.159 1.00 93.69 86 SER A C 1
ATOM 619 O O . SER A 1 86 ? -0.390 -7.259 2.209 1.00 93.69 86 SER A O 1
ATOM 621 N N . ALA A 1 87 ? 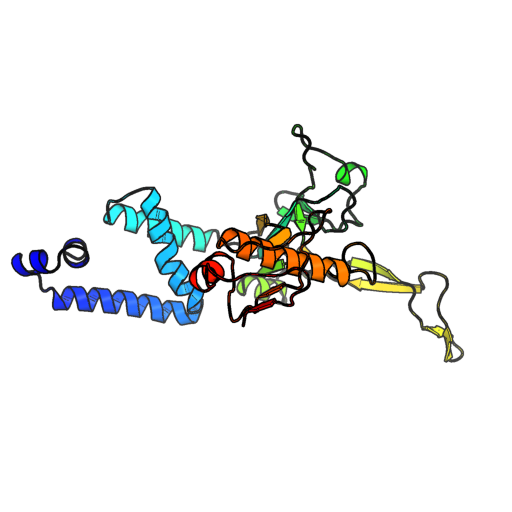-2.299 -6.459 1.357 1.00 96.00 87 ALA A N 1
ATOM 622 C CA . ALA A 1 87 ? -1.656 -5.462 0.519 1.00 96.00 87 ALA A CA 1
ATOM 623 C C . ALA A 1 87 ? -2.469 -4.181 0.435 1.00 96.00 87 ALA A C 1
ATOM 625 O O . ALA A 1 87 ? -3.695 -4.204 0.533 1.00 96.00 87 ALA A O 1
ATOM 626 N N . LYS A 1 88 ? -1.772 -3.069 0.221 1.00 97.12 88 LYS A N 1
ATOM 627 C CA . LYS A 1 88 ? -2.412 -1.797 -0.094 1.00 97.12 88 LYS A CA 1
ATOM 628 C C . LYS A 1 88 ? -2.572 -1.640 -1.601 1.00 97.12 88 LYS A C 1
ATOM 630 O O . LYS A 1 88 ? -1.685 -2.019 -2.373 1.00 97.12 88 LYS A O 1
ATOM 635 N N . ALA A 1 89 ? -3.702 -1.072 -1.993 1.00 97.38 89 ALA A N 1
ATOM 636 C CA . ALA A 1 89 ? -4.029 -0.739 -3.366 1.00 97.38 89 ALA A CA 1
ATOM 637 C C . ALA A 1 89 ? -4.453 0.720 -3.485 1.00 97.38 89 ALA A C 1
ATOM 639 O O . ALA A 1 89 ? -4.936 1.317 -2.529 1.00 97.38 89 ALA A O 1
ATOM 640 N N . LEU A 1 90 ? -4.331 1.266 -4.686 1.00 96.31 90 LEU A N 1
ATOM 641 C CA . LEU A 1 90 ? -4.890 2.563 -5.040 1.00 96.31 90 LEU A CA 1
ATOM 642 C C . LEU A 1 90 ? -5.789 2.431 -6.259 1.00 96.31 90 LEU A C 1
ATOM 644 O O . LEU A 1 90 ? -5.485 1.629 -7.145 1.00 96.31 90 LEU A O 1
ATOM 648 N N . PRO A 1 91 ? -6.808 3.288 -6.390 1.00 95.88 91 PRO A N 1
ATOM 649 C CA . PRO A 1 91 ? -7.438 3.509 -7.676 1.00 95.88 91 PRO A CA 1
ATOM 650 C C . PRO A 1 91 ? -6.387 3.981 -8.691 1.00 95.88 91 PRO A C 1
ATOM 652 O O . PRO A 1 91 ? -5.620 4.928 -8.446 1.00 95.88 91 PRO A O 1
ATOM 655 N N . LYS A 1 92 ? -6.327 3.302 -9.836 1.00 95.00 92 LYS A N 1
ATOM 656 C CA . LYS A 1 92 ? -5.503 3.724 -10.970 1.00 95.00 92 LYS A CA 1
ATOM 657 C C . LYS A 1 92 ? -5.972 5.082 -11.485 1.00 95.00 92 LYS A C 1
ATOM 659 O O . LYS A 1 92 ? -7.172 5.330 -11.583 1.00 95.00 92 LYS A O 1
ATOM 664 N N . ARG A 1 93 ? -5.016 5.947 -11.832 1.00 91.62 93 ARG A N 1
ATOM 665 C CA . ARG A 1 93 ? -5.273 7.266 -12.441 1.00 91.62 93 ARG A CA 1
ATOM 666 C C . ARG A 1 93 ? -5.865 7.124 -13.836 1.00 91.62 93 ARG A C 1
ATOM 668 O O . ARG A 1 93 ? -6.787 7.842 -14.205 1.00 91.62 93 ARG A O 1
ATOM 675 N N . ASP A 1 94 ? -5.316 6.185 -14.589 1.00 93.44 94 ASP A N 1
ATOM 676 C CA . ASP A 1 94 ? -5.675 5.903 -15.965 1.00 93.44 94 ASP A CA 1
ATOM 677 C C . ASP A 1 94 ? -5.331 4.437 -16.298 1.00 93.44 94 ASP A C 1
ATOM 679 O O . ASP A 1 94 ? -4.578 3.785 -15.562 1.00 93.44 94 ASP A O 1
ATOM 683 N N . PRO A 1 95 ? -5.879 3.883 -17.390 1.00 94.12 95 PRO A N 1
ATOM 684 C CA . PRO A 1 95 ? -5.597 2.511 -17.804 1.00 94.12 95 PRO A CA 1
ATOM 685 C C . PRO A 1 95 ? -4.114 2.160 -17.983 1.00 94.12 95 PRO A C 1
ATOM 687 O O . PRO A 1 95 ? -3.723 1.030 -17.678 1.00 94.12 95 PRO A O 1
ATOM 690 N N . ALA A 1 96 ? -3.306 3.112 -18.458 1.00 91.81 96 ALA A N 1
ATOM 691 C CA . ALA A 1 96 ? -1.905 2.930 -18.827 1.00 91.81 96 ALA A CA 1
ATOM 692 C C . ALA A 1 96 ? -0.940 3.153 -17.648 1.00 91.81 96 ALA A C 1
ATOM 694 O O . ALA A 1 96 ? 0.281 3.043 -17.812 1.00 91.81 96 ALA A O 1
ATOM 695 N N . GLU A 1 97 ? -1.461 3.445 -16.451 1.00 92.88 97 GLU A N 1
ATOM 696 C CA . GLU A 1 97 ? -0.643 3.586 -15.255 1.00 92.88 97 GLU A CA 1
ATOM 697 C C . GLU A 1 97 ? 0.157 2.298 -14.982 1.00 92.88 97 GLU A C 1
ATOM 699 O O . GLU A 1 97 ? -0.397 1.204 -14.849 1.00 92.88 97 GLU A O 1
ATOM 704 N N . LYS A 1 98 ? 1.484 2.445 -14.864 1.00 92.00 98 LYS A N 1
ATOM 705 C CA . LYS A 1 98 ? 2.454 1.348 -14.701 1.00 92.00 98 LYS A CA 1
ATOM 706 C C . LYS A 1 98 ? 2.503 0.825 -13.263 1.00 92.00 98 LYS A C 1
ATOM 708 O O . LYS A 1 98 ? 3.483 1.037 -12.534 1.00 92.00 98 LYS A O 1
ATOM 713 N N . VAL A 1 99 ? 1.419 0.174 -12.861 1.00 94.00 99 VAL A N 1
ATOM 714 C CA . VAL A 1 99 ? 1.247 -0.526 -11.583 1.00 94.00 99 VAL A CA 1
ATOM 715 C C . VAL A 1 99 ? 0.689 -1.925 -11.832 1.00 94.00 99 VAL A C 1
ATOM 717 O O . VAL A 1 99 ? -0.083 -2.131 -12.769 1.00 94.00 99 VAL A O 1
ATOM 720 N N . GLY A 1 100 ? 1.061 -2.888 -10.986 1.00 95.00 100 GLY A N 1
ATOM 721 C CA . GLY A 1 100 ? 0.418 -4.202 -10.986 1.00 95.00 100 GLY A CA 1
ATOM 722 C C . GLY A 1 100 ? -1.074 -4.076 -10.666 1.00 95.00 100 GLY A C 1
ATOM 723 O O . GLY A 1 100 ? -1.485 -3.140 -9.988 1.00 95.00 100 GLY A O 1
ATOM 724 N N . ASN A 1 101 ? -1.894 -5.002 -11.146 1.00 96.38 101 ASN A N 1
ATOM 725 C CA . ASN A 1 101 ? -3.350 -4.927 -11.066 1.00 96.38 101 ASN A CA 1
ATOM 726 C C . ASN A 1 101 ? -3.854 -6.074 -10.188 1.00 96.38 101 ASN A C 1
ATOM 728 O O . ASN A 1 101 ? -3.689 -7.244 -10.543 1.00 96.38 101 ASN A O 1
ATOM 732 N N . PHE A 1 102 ? -4.458 -5.746 -9.044 1.00 96.62 102 PHE A N 1
ATOM 733 C CA . PHE A 1 102 ? -5.130 -6.741 -8.215 1.00 96.62 102 PHE A CA 1
ATOM 734 C C . PHE A 1 102 ? -6.367 -7.264 -8.934 1.00 96.62 102 PHE A C 1
ATOM 736 O O . PHE A 1 102 ? -7.186 -6.501 -9.447 1.00 96.62 102 PHE A O 1
ATOM 743 N N . CYS A 1 103 ? -6.515 -8.581 -8.945 1.00 94.88 103 CYS A N 1
ATOM 744 C CA . CYS A 1 103 ? -7.676 -9.254 -9.501 1.00 94.88 103 CYS A CA 1
ATOM 745 C C . CYS A 1 103 ? -7.885 -10.616 -8.836 1.00 94.88 103 CYS A C 1
ATOM 747 O O . CYS A 1 103 ? -7.072 -11.076 -8.030 1.00 94.88 103 CYS A O 1
ATOM 749 N N . LEU A 1 104 ? -9.000 -11.255 -9.179 1.00 94.06 104 LEU A N 1
ATOM 750 C CA . LEU A 1 104 ? -9.263 -12.640 -8.823 1.00 94.06 104 LEU A CA 1
ATOM 751 C C . LEU A 1 104 ? -9.001 -13.521 -10.041 1.00 94.06 104 LEU A C 1
ATOM 753 O O . LEU A 1 104 ? -9.630 -13.338 -11.082 1.00 94.06 104 LEU A O 1
ATOM 757 N N . ILE A 1 105 ? -8.108 -14.494 -9.883 1.00 92.25 105 ILE A N 1
ATOM 758 C CA . ILE A 1 105 ? -7.885 -15.577 -10.845 1.00 92.25 105 ILE A CA 1
ATOM 759 C C . ILE A 1 105 ? -8.205 -16.873 -10.111 1.00 92.25 105 ILE A C 1
ATOM 761 O O . ILE A 1 105 ? -7.649 -17.129 -9.044 1.00 92.25 105 ILE A O 1
ATOM 765 N N . ASP A 1 106 ? -9.165 -17.646 -10.622 1.00 91.94 106 ASP A N 1
ATOM 766 C CA . ASP A 1 106 ? -9.636 -18.895 -10.004 1.00 91.94 106 ASP A CA 1
ATOM 767 C C . ASP A 1 106 ? -9.995 -18.751 -8.510 1.00 91.94 106 ASP A C 1
ATOM 769 O O . ASP A 1 106 ? -9.691 -19.602 -7.675 1.00 91.94 106 ASP A O 1
ATOM 773 N N . GLY A 1 107 ? -10.623 -17.623 -8.154 1.00 90.00 107 GLY A N 1
ATOM 774 C CA . GLY A 1 107 ? -11.034 -17.309 -6.781 1.00 90.00 107 GLY A CA 1
ATOM 775 C C . GLY A 1 107 ? -9.900 -16.875 -5.844 1.00 90.00 107 GLY A C 1
ATOM 776 O O . GLY A 1 107 ? -10.153 -16.638 -4.665 1.00 90.00 107 GLY A O 1
ATOM 777 N N . LYS A 1 108 ? -8.667 -16.736 -6.342 1.00 91.94 108 LYS A N 1
ATOM 778 C CA . LYS A 1 108 ? -7.500 -16.310 -5.564 1.00 91.94 108 LYS A CA 1
ATOM 779 C C . LYS A 1 108 ? -7.092 -14.886 -5.909 1.00 91.94 108 LYS A C 1
ATOM 781 O O . LYS A 1 108 ? -6.978 -14.533 -7.084 1.00 91.94 108 LYS A O 1
ATOM 786 N N . VAL A 1 109 ? -6.815 -14.085 -4.881 1.00 95.00 109 VAL A N 1
ATOM 787 C CA . VAL A 1 109 ? -6.262 -12.740 -5.072 1.00 95.00 109 VAL A CA 1
ATOM 788 C C . VAL A 1 109 ? -4.872 -12.862 -5.685 1.00 95.00 109 VAL A C 1
ATOM 790 O O . VAL A 1 109 ? -3.998 -13.540 -5.147 1.00 95.00 109 VAL A O 1
ATOM 793 N N . THR A 1 110 ? -4.694 -12.216 -6.830 1.00 95.44 110 THR A N 1
ATOM 794 C CA . THR A 1 110 ? -3.471 -12.253 -7.631 1.00 95.44 110 THR A CA 1
ATOM 795 C C . THR A 1 110 ? -3.156 -10.848 -8.131 1.00 95.44 110 THR A C 1
ATOM 797 O O . THR A 1 110 ? -4.053 -10.015 -8.280 1.00 95.44 110 THR A O 1
ATOM 800 N N . VAL A 1 111 ? -1.879 -10.580 -8.396 1.00 96.50 111 VAL A N 1
ATOM 801 C CA . VAL A 1 111 ? -1.430 -9.357 -9.064 1.00 96.50 111 VAL A CA 1
ATOM 802 C C . VAL A 1 111 ? -0.967 -9.713 -10.467 1.00 96.50 111 VAL A C 1
ATOM 804 O O . VAL A 1 111 ? -0.086 -10.552 -10.626 1.00 96.50 111 VAL A O 1
ATOM 807 N N . ILE A 1 112 ? -1.550 -9.063 -11.471 1.00 93.62 112 ILE A N 1
ATOM 808 C CA . ILE A 1 112 ? -1.061 -9.112 -12.852 1.00 93.62 112 ILE A CA 1
ATOM 809 C C . ILE A 1 112 ? -0.213 -7.865 -13.086 1.00 93.62 112 ILE A C 1
ATOM 811 O O . ILE A 1 112 ? -0.715 -6.744 -12.956 1.00 93.62 112 ILE A O 1
ATOM 815 N N . GLU A 1 113 ? 1.063 -8.041 -13.418 1.00 92.31 113 GLU A N 1
ATOM 816 C CA . GLU A 1 113 ? 1.953 -6.920 -13.728 1.00 92.31 113 GLU A CA 1
ATOM 817 C C . GLU A 1 113 ? 1.435 -6.136 -14.945 1.00 92.31 113 GLU A C 1
ATOM 819 O O . GLU A 1 113 ? 0.822 -6.708 -15.847 1.00 92.31 113 GLU A O 1
ATOM 824 N N . TYR A 1 114 ? 1.669 -4.819 -15.004 1.00 89.38 114 TYR A N 1
ATOM 825 C CA . TYR A 1 114 ? 1.136 -3.994 -16.102 1.00 89.38 114 TYR A CA 1
ATOM 826 C C . TYR A 1 114 ? 1.639 -4.431 -17.486 1.00 89.38 114 TYR A C 1
ATOM 828 O O . TYR A 1 114 ? 0.960 -4.187 -18.476 1.00 89.38 114 TYR A O 1
ATOM 836 N N . SER A 1 115 ? 2.820 -5.056 -17.570 1.00 88.50 115 SER A N 1
ATOM 837 C CA . SER A 1 115 ? 3.364 -5.587 -18.826 1.00 88.50 115 SER A CA 1
ATOM 838 C C . SER A 1 115 ? 2.629 -6.826 -19.330 1.00 88.50 115 SER A C 1
ATOM 840 O O . SER A 1 115 ? 2.708 -7.129 -20.518 1.00 88.50 115 SER A O 1
ATOM 842 N N . ASP A 1 116 ? 1.941 -7.528 -18.430 1.00 89.62 116 ASP A N 1
ATOM 843 C CA . ASP A 1 116 ? 1.339 -8.835 -18.684 1.00 89.62 116 ASP A CA 1
ATOM 844 C C . ASP A 1 116 ? -0.193 -8.744 -18.788 1.00 89.62 116 ASP A C 1
ATOM 846 O O . ASP A 1 116 ? -0.847 -9.718 -19.162 1.00 89.62 116 ASP A O 1
ATOM 850 N N . LEU A 1 117 ? -0.781 -7.577 -18.485 1.00 91.69 117 LEU A N 1
ATOM 851 C CA . LEU A 1 117 ? -2.206 -7.309 -18.664 1.00 91.69 117 LEU A CA 1
ATOM 852 C C . LEU A 1 117 ? -2.493 -6.910 -20.128 1.00 91.69 117 LEU A C 1
ATOM 854 O O . LEU A 1 117 ? -1.956 -5.906 -20.594 1.00 91.69 117 LEU A O 1
ATOM 858 N N . PRO A 1 118 ? -3.363 -7.638 -20.855 1.00 93.94 118 PRO A N 1
ATOM 859 C CA . PRO A 1 118 ? -3.778 -7.253 -22.202 1.00 93.94 118 PRO A CA 1
ATOM 860 C C . PRO A 1 118 ? -4.408 -5.855 -22.252 1.00 93.94 118 PRO A C 1
ATOM 862 O O . PRO A 1 118 ? -5.212 -5.504 -21.388 1.00 93.94 118 PRO A O 1
ATOM 865 N N . ASP A 1 119 ? -4.105 -5.096 -23.307 1.00 93.06 119 ASP A N 1
ATOM 866 C CA . ASP A 1 119 ? -4.554 -3.706 -23.494 1.00 93.06 119 ASP A CA 1
ATOM 867 C C . ASP A 1 119 ? -6.087 -3.556 -23.445 1.00 93.06 119 ASP A C 1
ATOM 869 O O . ASP A 1 119 ? -6.623 -2.690 -22.754 1.00 93.06 119 ASP A O 1
ATOM 873 N N . GLU A 1 120 ? -6.807 -4.494 -24.068 1.00 95.38 120 GLU A N 1
ATOM 874 C CA . GLU A 1 120 ? -8.273 -4.560 -24.019 1.00 95.38 120 GLU A CA 1
ATOM 875 C C . GLU A 1 120 ? -8.804 -4.645 -22.576 1.00 95.38 120 GLU A C 1
ATOM 877 O O . GLU A 1 120 ? -9.785 -3.989 -22.226 1.00 95.38 120 GLU A O 1
ATOM 882 N N . LEU A 1 121 ? -8.133 -5.413 -21.710 1.00 94.38 121 LEU A N 1
ATOM 883 C CA . LEU A 1 121 ? -8.513 -5.544 -20.302 1.00 94.38 121 LEU A CA 1
ATOM 884 C C . LEU A 1 121 ? -8.084 -4.331 -19.476 1.00 94.38 121 LEU A C 1
ATOM 886 O O . LEU A 1 121 ? -8.805 -3.951 -18.555 1.00 94.38 121 LEU A O 1
ATOM 890 N N . ALA A 1 122 ? -6.955 -3.700 -19.804 1.00 94.25 122 ALA A N 1
ATOM 891 C CA . ALA A 1 122 ? -6.520 -2.469 -19.149 1.00 94.25 122 ALA A CA 1
ATOM 892 C C . ALA A 1 122 ? -7.539 -1.331 -19.345 1.00 94.25 122 ALA A C 1
ATOM 894 O O . ALA A 1 122 ? -7.774 -0.551 -18.419 1.00 94.25 122 ALA A O 1
ATOM 895 N N . HIS A 1 123 ? -8.175 -1.270 -20.520 1.00 96.44 123 HIS A N 1
ATOM 896 C CA . HIS A 1 123 ? -9.218 -0.301 -20.868 1.00 96.44 123 HIS A CA 1
ATOM 897 C C . HIS A 1 123 ? -10.645 -0.731 -20.496 1.00 96.44 123 HIS A C 1
ATOM 899 O O . HIS A 1 123 ? -11.572 0.069 -20.628 1.00 96.44 123 HIS A O 1
ATOM 905 N N . ALA A 1 124 ? -10.845 -1.959 -20.015 1.00 95.62 124 ALA A N 1
ATOM 906 C CA . ALA A 1 124 ? -12.169 -2.446 -19.658 1.00 95.62 124 ALA A CA 1
ATOM 907 C C . ALA A 1 124 ? -12.756 -1.662 -18.474 1.00 95.62 124 ALA A C 1
ATOM 909 O O . ALA A 1 124 ? -12.110 -1.489 -17.436 1.00 95.62 124 ALA A O 1
ATOM 910 N N . THR A 1 125 ? -14.016 -1.250 -18.601 1.00 96.25 125 THR A N 1
ATOM 911 C CA . THR A 1 125 ? -14.763 -0.527 -17.567 1.00 96.25 125 THR A CA 1
ATOM 912 C C . THR A 1 125 ? -15.954 -1.330 -17.048 1.00 96.25 125 THR A C 1
ATOM 914 O O . THR A 1 125 ? -16.481 -2.225 -17.712 1.00 96.25 125 THR A O 1
ATOM 917 N N . CYS A 1 126 ? -16.358 -1.026 -15.820 1.00 93.19 126 CYS A N 1
ATOM 918 C CA . CYS A 1 126 ? -17.635 -1.421 -15.243 1.00 93.19 126 CYS A CA 1
ATOM 919 C C . CYS A 1 126 ? -18.771 -0.554 -15.817 1.00 93.19 126 CYS A C 1
ATOM 921 O O . CYS A 1 126 ? -18.528 0.474 -16.449 1.00 93.19 126 CYS A O 1
ATOM 923 N N . GLU A 1 127 ? -20.025 -0.936 -15.557 1.00 94.00 127 GLU A N 1
ATOM 924 C CA . GLU A 1 127 ? -21.211 -0.180 -16.005 1.00 94.00 127 GLU A CA 1
ATOM 925 C C . GLU A 1 127 ? -21.246 1.263 -15.473 1.00 94.00 127 GLU A C 1
ATOM 927 O O . GLU A 1 127 ? -21.798 2.153 -16.114 1.00 94.00 127 GLU A O 1
ATOM 932 N N . ASP A 1 128 ? -20.615 1.508 -14.323 1.00 93.00 128 ASP A N 1
ATOM 933 C CA . ASP A 1 128 ? -20.493 2.822 -13.686 1.00 93.00 128 ASP A CA 1
ATOM 934 C C . ASP A 1 128 ? -19.333 3.680 -14.234 1.00 93.00 128 ASP A C 1
ATOM 936 O O . ASP A 1 128 ? -19.077 4.773 -13.731 1.00 93.00 128 ASP A O 1
ATOM 940 N N . GLY A 1 129 ? -18.620 3.194 -15.255 1.00 91.56 129 GLY A N 1
ATOM 941 C CA . GLY A 1 129 ? -17.503 3.889 -15.893 1.00 91.56 129 GLY A CA 1
ATOM 942 C C . GLY A 1 129 ? -16.154 3.744 -15.183 1.00 91.56 129 GLY A C 1
ATOM 943 O O . GLY A 1 129 ? -15.148 4.211 -15.717 1.00 91.56 129 GLY A O 1
ATOM 944 N N . ARG A 1 130 ? -16.079 3.079 -14.020 1.00 92.50 130 ARG A N 1
ATOM 945 C CA . ARG A 1 130 ? -14.794 2.796 -13.354 1.00 92.50 130 ARG A CA 1
ATOM 946 C C . ARG A 1 130 ? -14.018 1.712 -14.093 1.00 92.50 130 ARG A C 1
ATOM 948 O O . ARG A 1 130 ? -14.609 0.840 -14.723 1.00 92.50 130 ARG A O 1
ATOM 955 N N . LEU A 1 131 ? -12.691 1.717 -13.978 1.00 95.00 131 LEU A N 1
ATOM 956 C CA . LEU A 1 131 ? -11.856 0.650 -14.537 1.00 95.00 131 LEU A CA 1
ATOM 957 C C . LEU A 1 131 ? -12.151 -0.685 -13.848 1.00 95.00 131 LEU A C 1
ATOM 959 O O . LEU A 1 131 ? -12.096 -0.787 -12.622 1.00 95.00 131 LEU A O 1
ATOM 963 N N . LYS A 1 132 ? -12.394 -1.726 -14.647 1.00 94.06 132 LYS A N 1
ATOM 964 C CA . LYS A 1 132 ? -12.624 -3.093 -14.164 1.00 94.06 132 LYS A CA 1
ATOM 965 C C . LYS A 1 132 ? -11.391 -3.643 -13.445 1.00 94.06 132 LYS A C 1
ATOM 967 O O . LYS A 1 132 ? -11.518 -4.308 -12.423 1.00 94.06 132 LYS A O 1
ATOM 972 N N . PHE A 1 133 ? -10.204 -3.302 -13.945 1.00 94.56 133 PHE A N 1
ATOM 973 C CA . PHE A 1 133 ? -8.910 -3.557 -13.307 1.00 94.56 133 PHE A CA 1
ATOM 974 C C . PHE A 1 133 ? -8.332 -2.253 -12.744 1.00 94.56 133 PHE A C 1
ATOM 976 O O . PHE A 1 133 ? -7.246 -1.820 -13.118 1.00 94.56 133 PHE A O 1
ATOM 983 N N . GLY A 1 134 ? -9.108 -1.583 -11.887 1.00 94.88 134 GLY A N 1
ATOM 984 C CA . GLY A 1 134 ? -8.748 -0.288 -11.303 1.00 94.88 134 GLY A CA 1
ATOM 985 C C . GLY A 1 134 ? -7.896 -0.351 -10.033 1.00 94.88 134 GLY A C 1
ATOM 986 O O . GLY A 1 134 ? -7.359 0.676 -9.636 1.00 94.88 134 GLY A O 1
ATOM 987 N N . ALA A 1 135 ? -7.760 -1.518 -9.395 1.00 96.25 135 ALA A N 1
ATOM 988 C CA . ALA A 1 135 ? -7.025 -1.674 -8.138 1.00 96.25 135 ALA A CA 1
ATOM 989 C C . ALA A 1 135 ? -5.518 -1.866 -8.390 1.00 96.25 135 ALA A C 1
ATOM 991 O O . ALA A 1 135 ? -5.048 -2.977 -8.639 1.00 96.25 135 ALA A O 1
ATOM 992 N N . GLY A 1 136 ? -4.760 -0.774 -8.330 1.00 96.94 136 GLY A N 1
ATOM 993 C CA . GLY A 1 136 ? -3.318 -0.742 -8.553 1.00 96.94 136 GLY A CA 1
ATOM 994 C C . GLY A 1 136 ? -2.508 -1.125 -7.314 1.00 96.94 136 GLY A C 1
ATOM 995 O O . GLY A 1 136 ? -2.690 -0.548 -6.245 1.00 96.94 136 GLY A O 1
ATOM 996 N N . SER A 1 137 ? -1.575 -2.063 -7.460 1.00 96.81 137 SER A N 1
ATOM 997 C CA . SER A 1 137 ? -0.607 -2.447 -6.433 1.00 96.81 137 SER A CA 1
ATOM 998 C C . SER A 1 137 ? 0.483 -1.395 -6.274 1.00 96.81 137 SER A C 1
ATOM 1000 O O . SER A 1 137 ? 1.156 -1.021 -7.237 1.00 96.81 137 SER A O 1
ATOM 1002 N N . ILE A 1 138 ? 0.693 -0.967 -5.029 1.00 95.62 138 ILE A N 1
ATOM 1003 C CA . ILE A 1 138 ? 1.762 -0.037 -4.637 1.00 95.62 138 ILE A CA 1
ATOM 1004 C C . ILE A 1 138 ? 2.931 -0.726 -3.927 1.00 95.62 138 ILE A C 1
ATOM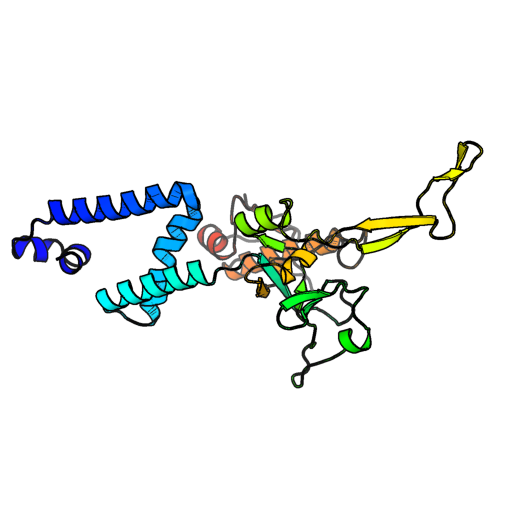 1006 O O . ILE A 1 138 ? 3.765 -0.062 -3.321 1.00 95.62 138 ILE A O 1
ATOM 1010 N N . ALA A 1 139 ? 2.994 -2.060 -4.004 1.00 94.31 139 ALA A N 1
ATOM 1011 C CA . ALA A 1 139 ? 4.045 -2.892 -3.412 1.00 94.31 139 ALA A CA 1
ATOM 1012 C C . ALA A 1 139 ? 4.224 -2.732 -1.885 1.00 94.31 139 ALA A C 1
ATOM 1014 O O . ALA A 1 139 ? 5.292 -3.021 -1.346 1.00 94.31 139 ALA A O 1
ATOM 1015 N N . ILE A 1 140 ? 3.170 -2.315 -1.175 1.00 95.75 140 ILE A N 1
ATOM 1016 C CA . ILE A 1 140 ? 3.126 -2.311 0.291 1.00 95.75 140 ILE A CA 1
ATOM 1017 C C . ILE A 1 140 ? 2.334 -3.532 0.743 1.00 95.75 140 ILE A C 1
ATOM 1019 O O . ILE A 1 140 ? 1.137 -3.648 0.467 1.00 95.75 140 ILE A O 1
ATOM 1023 N N . HIS A 1 141 ? 3.013 -4.435 1.445 1.00 95.00 141 HIS A N 1
ATOM 1024 C CA . HIS A 1 141 ? 2.467 -5.711 1.887 1.00 95.00 141 HIS A CA 1
ATOM 1025 C C . HIS A 1 141 ? 2.681 -5.908 3.386 1.00 95.00 141 HIS A C 1
ATOM 1027 O O . HIS A 1 141 ? 3.707 -5.512 3.935 1.00 95.00 141 HIS A O 1
ATOM 1033 N N . VAL A 1 142 ? 1.732 -6.583 4.027 1.00 93.38 142 VAL A N 1
ATOM 1034 C CA . VAL A 1 142 ? 1.871 -7.128 5.380 1.00 93.38 142 VAL A CA 1
ATOM 1035 C C . VAL A 1 142 ? 1.754 -8.635 5.253 1.00 93.38 142 VAL A C 1
ATOM 1037 O O . VAL A 1 142 ? 0.798 -9.123 4.661 1.00 93.38 142 VAL A O 1
ATOM 1040 N N . LEU A 1 143 ? 2.724 -9.381 5.768 1.00 91.75 143 LEU A N 1
ATOM 1041 C CA . LEU A 1 143 ? 2.723 -10.839 5.700 1.00 91.75 143 LEU A CA 1
ATOM 1042 C C . LEU A 1 143 ? 2.769 -11.411 7.109 1.00 91.75 143 LEU A C 1
ATOM 1044 O O . LEU A 1 143 ? 3.494 -10.896 7.964 1.00 91.75 143 LEU A O 1
ATOM 1048 N N . SER A 1 144 ? 2.016 -12.483 7.350 1.00 89.12 144 SER A N 1
ATOM 1049 C CA . SER A 1 144 ? 2.137 -13.209 8.606 1.00 89.12 144 SER A CA 1
ATOM 1050 C C . SER A 1 144 ? 3.476 -13.945 8.641 1.00 89.12 144 SER A C 1
ATOM 1052 O O . SER A 1 144 ? 3.947 -14.481 7.634 1.00 89.12 144 SER A O 1
ATOM 1054 N N . ARG A 1 145 ? 4.111 -13.978 9.816 1.00 86.81 145 ARG A N 1
ATOM 1055 C CA . ARG A 1 145 ? 5.383 -14.686 10.001 1.00 86.81 145 ARG A CA 1
ATOM 1056 C C . ARG A 1 145 ? 5.261 -16.163 9.623 1.00 86.81 145 ARG A C 1
ATOM 1058 O O . ARG A 1 145 ? 6.131 -16.675 8.930 1.00 86.81 145 ARG A O 1
ATOM 1065 N N . GLU A 1 146 ? 4.182 -16.816 10.051 1.00 85.69 146 GLU A N 1
ATOM 1066 C CA . GLU A 1 146 ? 3.909 -18.222 9.737 1.00 85.69 146 GLU A CA 1
ATOM 1067 C C . GLU A 1 146 ? 3.853 -18.453 8.223 1.00 85.69 146 GLU A C 1
ATOM 1069 O O . GLU A 1 146 ? 4.486 -19.376 7.719 1.00 85.69 146 GLU A O 1
ATOM 1074 N N . PHE A 1 147 ? 3.169 -17.576 7.481 1.00 88.12 147 PHE A N 1
ATOM 1075 C CA . PHE A 1 147 ? 3.106 -17.679 6.027 1.00 88.12 147 PHE A CA 1
ATOM 1076 C C . PHE A 1 147 ? 4.486 -17.492 5.383 1.00 88.12 147 PHE A C 1
ATOM 1078 O O . PHE A 1 147 ? 4.859 -18.259 4.497 1.00 88.12 147 PHE A O 1
ATOM 1085 N N . VAL A 1 148 ? 5.285 -16.532 5.865 1.00 89.88 148 VAL A N 1
ATOM 1086 C CA . VAL A 1 148 ? 6.670 -16.338 5.401 1.00 89.88 148 VAL A CA 1
ATOM 1087 C C . VAL A 1 148 ? 7.522 -17.585 5.656 1.00 89.88 148 VAL A C 1
ATOM 1089 O O . VAL A 1 148 ? 8.243 -18.024 4.762 1.00 89.88 148 VAL A O 1
ATOM 1092 N N . GLU A 1 149 ? 7.428 -18.190 6.841 1.00 87.75 149 GLU A N 1
ATOM 1093 C CA . GLU A 1 149 ? 8.145 -19.426 7.181 1.00 87.75 149 GLU A CA 1
ATOM 1094 C C . GLU A 1 149 ? 7.697 -20.604 6.302 1.00 87.75 149 GLU A C 1
ATOM 1096 O O . GLU A 1 149 ? 8.535 -21.383 5.843 1.00 87.75 149 GLU A O 1
ATOM 1101 N N . GLN A 1 150 ? 6.401 -20.701 5.991 1.00 85.56 150 GLN A N 1
ATOM 1102 C CA . GLN A 1 150 ? 5.859 -21.710 5.080 1.00 85.56 150 GLN A CA 1
ATOM 1103 C C . GLN A 1 150 ? 6.411 -21.556 3.655 1.00 85.56 150 GLN A C 1
ATOM 1105 O O . GLN A 1 150 ? 6.887 -22.542 3.087 1.00 85.56 150 GLN A O 1
ATOM 1110 N N . ILE A 1 151 ? 6.389 -20.354 3.068 1.00 86.75 151 ILE A N 1
ATOM 1111 C CA . ILE A 1 151 ? 6.856 -20.139 1.681 1.00 86.75 151 ILE A CA 1
ATOM 1112 C C . ILE A 1 151 ? 8.385 -20.146 1.549 1.00 86.75 151 ILE A C 1
ATOM 1114 O O . ILE A 1 151 ? 8.915 -20.465 0.484 1.00 86.7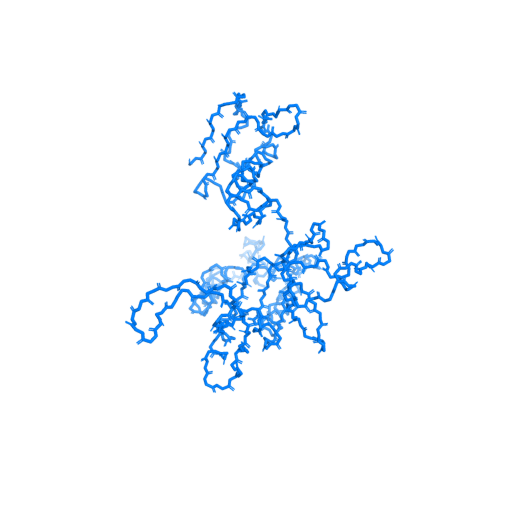5 151 ILE A O 1
ATOM 1118 N N . ALA A 1 152 ? 9.108 -19.772 2.610 1.00 84.00 152 ALA A N 1
ATOM 1119 C CA . ALA A 1 152 ? 10.569 -19.782 2.633 1.00 84.00 152 ALA A CA 1
ATOM 1120 C C . ALA A 1 152 ? 11.138 -21.170 2.967 1.00 84.00 152 ALA A C 1
ATOM 1122 O O . ALA A 1 152 ? 12.256 -21.493 2.560 1.00 84.00 152 ALA A O 1
ATOM 1123 N N . GLY A 1 153 ? 10.382 -21.987 3.704 1.00 78.12 153 GLY A N 1
ATOM 1124 C CA . GLY A 1 153 ? 10.731 -23.362 4.028 1.00 78.12 153 GLY A CA 1
ATOM 1125 C C . GLY A 1 153 ? 10.697 -24.297 2.814 1.00 78.12 153 GLY A C 1
ATOM 1126 O O . GLY A 1 153 ? 10.158 -23.993 1.753 1.00 78.12 153 GLY A O 1
ATOM 1127 N N . ASN A 1 154 ? 11.255 -25.497 2.977 1.00 61.56 154 ASN A N 1
ATOM 1128 C CA . ASN A 1 154 ? 11.412 -26.465 1.883 1.00 61.56 154 ASN A CA 1
ATOM 1129 C C . ASN A 1 154 ? 10.094 -27.105 1.383 1.00 61.56 154 ASN A C 1
ATOM 1131 O O . ASN A 1 154 ? 10.145 -27.926 0.469 1.00 61.56 154 ASN A O 1
ATOM 1135 N N . GLY A 1 155 ? 8.935 -26.789 1.976 1.00 56.78 155 GLY A N 1
ATOM 1136 C CA . GLY A 1 155 ? 7.693 -27.558 1.799 1.00 56.78 155 GLY A CA 1
ATOM 1137 C C . GLY A 1 155 ? 6.598 -26.934 0.924 1.00 56.78 155 GLY A C 1
ATOM 1138 O O . GLY A 1 155 ? 5.805 -27.679 0.354 1.00 56.78 155 GLY A O 1
ATOM 1139 N N . SER A 1 156 ? 6.538 -25.606 0.777 1.00 55.94 156 SER A N 1
ATOM 1140 C CA . SER A 1 156 ? 5.322 -24.920 0.294 1.00 55.94 156 SER A CA 1
ATOM 1141 C C . SER A 1 156 ? 5.617 -23.951 -0.851 1.00 55.94 156 SER A C 1
ATOM 1143 O O . SER A 1 156 ? 5.524 -22.744 -0.700 1.00 55.94 156 SER A O 1
ATOM 1145 N N . GLY A 1 157 ? 5.964 -24.508 -2.016 1.00 63.34 157 GLY A N 1
ATOM 1146 C CA . GLY A 1 157 ? 5.942 -23.819 -3.312 1.00 63.34 157 GLY A CA 1
ATOM 1147 C C . GLY A 1 157 ? 6.935 -22.658 -3.468 1.00 63.34 157 GLY A C 1
ATOM 1148 O O . GLY A 1 157 ? 6.829 -21.593 -2.875 1.00 63.34 157 GLY A O 1
ATOM 1149 N N . ARG A 1 158 ? 7.916 -22.828 -4.353 1.00 78.88 158 ARG A N 1
ATOM 1150 C CA . ARG A 1 158 ? 8.837 -21.738 -4.695 1.00 78.88 158 ARG A CA 1
ATOM 1151 C C . ARG A 1 158 ? 8.102 -20.721 -5.563 1.00 78.88 158 ARG A C 1
ATOM 1153 O O . ARG A 1 158 ? 7.498 -21.116 -6.556 1.00 78.88 158 ARG A O 1
ATOM 1160 N N . LEU A 1 159 ? 8.259 -19.431 -5.257 1.00 89.62 159 LEU A N 1
ATOM 1161 C CA . LEU A 1 159 ? 7.801 -18.366 -6.158 1.00 89.62 159 LEU A CA 1
ATOM 1162 C C . LEU A 1 159 ? 8.364 -18.582 -7.575 1.00 89.62 159 LEU A C 1
ATOM 1164 O O . LEU A 1 159 ? 9.549 -18.956 -7.684 1.00 89.62 159 LEU A O 1
ATOM 1168 N N . PRO A 1 160 ? 7.547 -18.363 -8.621 1.00 89.81 160 PRO A N 1
ATOM 1169 C CA . PRO A 1 160 ? 7.944 -18.567 -10.005 1.00 89.81 160 PRO A CA 1
ATOM 1170 C C . PRO A 1 160 ? 9.042 -17.581 -10.408 1.00 89.81 160 PRO A C 1
ATOM 1172 O O . PRO A 1 160 ? 9.183 -16.503 -9.835 1.00 89.81 160 PRO A O 1
ATOM 1175 N N . PHE A 1 161 ? 9.847 -17.973 -11.395 1.00 91.62 161 PHE A N 1
ATOM 1176 C CA . PHE A 1 161 ? 10.781 -17.053 -12.032 1.00 91.62 161 PHE A CA 1
ATOM 1177 C C . PHE A 1 161 ? 10.105 -16.367 -13.214 1.00 91.62 161 PHE A C 1
ATOM 1179 O O . PHE A 1 161 ? 9.618 -17.031 -14.127 1.00 91.62 161 PHE A O 1
ATOM 1186 N N . HIS A 1 162 ? 10.174 -15.044 -13.223 1.00 90.94 162 HIS A N 1
ATOM 1187 C CA . HIS A 1 162 ? 9.817 -14.186 -14.340 1.00 90.94 162 HIS A CA 1
ATOM 1188 C C . HIS A 1 162 ? 11.055 -13.897 -15.179 1.00 90.94 162 HIS A C 1
ATOM 1190 O O . HIS A 1 162 ? 12.141 -13.642 -14.650 1.00 90.94 162 HIS A O 1
ATOM 1196 N N . ARG A 1 163 ? 10.903 -13.962 -16.502 1.00 91.94 163 ARG A N 1
ATOM 1197 C CA . ARG A 1 163 ? 11.984 -13.754 -17.470 1.00 91.94 163 ARG A CA 1
ATOM 1198 C C . ARG A 1 163 ? 11.901 -12.344 -18.042 1.00 91.94 163 ARG A C 1
ATOM 1200 O O . ARG A 1 163 ? 10.942 -12.019 -18.729 1.00 91.94 163 ARG A O 1
ATOM 1207 N N . ALA A 1 164 ? 12.967 -11.566 -17.879 1.00 90.62 164 ALA A N 1
ATOM 1208 C CA . ALA A 1 164 ? 13.137 -10.276 -18.537 1.00 90.62 164 ALA A CA 1
ATOM 1209 C C . ALA A 1 164 ? 14.363 -10.293 -19.459 1.00 90.62 164 ALA A C 1
ATOM 1211 O O . ALA A 1 164 ? 15.481 -10.582 -19.030 1.00 90.62 164 ALA A O 1
ATOM 1212 N N . LEU A 1 165 ? 14.167 -9.960 -20.734 1.00 94.06 165 LEU A N 1
ATOM 1213 C CA . LEU A 1 165 ? 15.265 -9.790 -21.686 1.00 94.06 165 LEU A CA 1
ATOM 1214 C C . LEU A 1 165 ? 15.947 -8.439 -21.454 1.00 94.06 165 LEU A C 1
ATOM 1216 O O . LEU A 1 165 ? 15.283 -7.402 -21.410 1.00 94.06 165 LEU A O 1
ATOM 1220 N N . LYS A 1 166 ? 17.270 -8.448 -21.276 1.00 95.19 166 LYS A N 1
ATOM 1221 C CA . LYS A 1 166 ? 18.064 -7.251 -20.973 1.00 95.19 166 LYS A CA 1
ATOM 1222 C C . LYS A 1 166 ? 19.271 -7.145 -21.901 1.00 95.19 166 LYS A C 1
ATOM 1224 O O . LYS A 1 166 ? 19.851 -8.151 -22.300 1.00 95.19 166 LYS A O 1
ATOM 1229 N N . LYS A 1 167 ? 19.650 -5.901 -22.194 1.00 96.62 167 LYS A N 1
ATOM 1230 C CA . LYS A 1 167 ? 20.948 -5.541 -22.770 1.00 96.62 167 LYS A CA 1
ATOM 1231 C C . LYS A 1 167 ? 21.920 -5.381 -21.609 1.00 96.62 167 LYS A C 1
ATOM 1233 O O . LYS A 1 167 ? 21.759 -4.465 -20.804 1.00 96.62 167 LYS A O 1
ATOM 1238 N N . VAL A 1 168 ? 22.847 -6.316 -21.463 1.00 96.38 168 VAL A N 1
ATOM 1239 C CA . VAL A 1 168 ? 23.800 -6.345 -20.352 1.00 96.38 168 VAL A CA 1
ATOM 1240 C C . VAL A 1 168 ? 25.206 -6.207 -20.926 1.00 96.38 168 VAL A C 1
ATOM 1242 O O . VAL A 1 168 ? 25.609 -7.078 -21.700 1.00 96.38 168 VAL A O 1
ATOM 1245 N N . PRO A 1 169 ? 25.951 -5.148 -20.553 1.00 96.44 169 PRO A N 1
ATOM 1246 C CA . PRO A 1 169 ? 27.355 -5.000 -20.919 1.00 96.44 169 PRO A CA 1
ATOM 1247 C C . PRO A 1 169 ? 28.142 -6.269 -20.581 1.00 96.44 169 PRO A C 1
ATOM 1249 O O . PRO A 1 169 ? 28.073 -6.755 -19.448 1.00 96.44 169 PRO A O 1
ATOM 1252 N N . CYS A 1 170 ? 28.881 -6.814 -21.544 1.00 95.44 170 CYS A N 1
ATOM 1253 C CA . CYS A 1 170 ? 29.614 -8.068 -21.374 1.00 95.44 170 CYS A CA 1
ATOM 1254 C C . CYS A 1 170 ? 30.992 -8.029 -22.041 1.00 95.44 170 CYS A C 1
ATOM 1256 O O . CYS A 1 170 ? 31.344 -7.071 -22.728 1.00 95.44 170 CYS A O 1
ATOM 1258 N N . LEU A 1 171 ? 31.792 -9.065 -21.784 1.00 96.31 171 LEU A N 1
ATOM 1259 C CA . LEU A 1 171 ? 33.080 -9.262 -22.438 1.00 96.31 171 LEU A CA 1
ATOM 1260 C C . LEU A 1 171 ? 32.892 -10.134 -23.680 1.00 96.31 171 LEU A C 1
ATOM 1262 O O . LEU A 1 171 ? 32.198 -11.151 -23.623 1.00 96.31 171 LEU A O 1
ATOM 1266 N N . ASP A 1 172 ? 33.515 -9.741 -24.785 1.00 92.06 172 ASP A N 1
ATOM 1267 C CA . ASP A 1 172 ? 33.678 -10.613 -25.943 1.00 92.06 172 ASP A CA 1
ATOM 1268 C C . ASP A 1 172 ? 34.699 -11.741 -25.638 1.00 92.06 172 ASP A C 1
ATOM 1270 O O . ASP A 1 172 ? 35.393 -11.701 -24.615 1.00 92.06 172 ASP A O 1
ATOM 1274 N N . PRO A 1 173 ? 34.832 -12.767 -26.499 1.00 94.00 173 PRO A N 1
ATOM 1275 C CA . PRO A 1 173 ? 35.830 -13.825 -26.309 1.00 94.00 173 PRO A CA 1
ATOM 1276 C C . PRO A 1 173 ? 37.293 -13.344 -26.282 1.00 94.00 173 PRO A C 1
ATOM 1278 O O . PRO A 1 173 ? 38.163 -14.080 -25.822 1.00 94.00 173 PRO A O 1
ATOM 1281 N N . GLY A 1 174 ? 37.575 -12.135 -26.775 1.00 95.38 174 GLY A N 1
ATOM 1282 C CA . GLY A 1 174 ? 38.885 -11.485 -26.705 1.00 95.38 174 GLY A CA 1
ATOM 1283 C C . GLY A 1 174 ? 39.130 -10.729 -25.395 1.00 95.38 174 GLY A C 1
ATOM 1284 O O . GLY A 1 174 ? 40.221 -10.198 -25.199 1.00 95.38 174 GLY A O 1
ATOM 1285 N N . GLY A 1 175 ? 38.145 -10.688 -24.493 1.00 95.12 175 GLY A N 1
ATOM 1286 C CA . GLY A 1 175 ? 38.215 -9.973 -23.222 1.00 95.12 175 GLY A CA 1
ATOM 1287 C C . GLY A 1 175 ? 37.897 -8.480 -23.321 1.00 95.12 175 GLY A C 1
ATOM 1288 O O . GLY A 1 175 ? 38.082 -7.765 -22.336 1.00 95.12 175 GLY A O 1
ATOM 1289 N N . ASN A 1 176 ? 37.408 -7.987 -24.463 1.00 96.50 176 ASN A N 1
ATOM 1290 C CA . ASN A 1 176 ? 37.024 -6.586 -24.612 1.00 96.50 176 ASN A CA 1
ATOM 1291 C C . ASN A 1 176 ? 35.588 -6.374 -24.138 1.00 96.50 176 ASN A C 1
ATOM 1293 O O . ASN A 1 176 ? 34.682 -7.138 -24.474 1.00 96.50 176 ASN A O 1
ATOM 1297 N N . ARG A 1 177 ? 35.363 -5.304 -23.374 1.00 96.19 177 ARG A N 1
ATOM 1298 C CA . ARG A 1 177 ? 34.020 -4.902 -22.953 1.00 96.19 177 ARG A CA 1
ATOM 1299 C C . ARG A 1 177 ? 33.271 -4.265 -24.118 1.00 96.19 177 ARG A C 1
ATOM 1301 O O . ARG A 1 177 ? 33.801 -3.362 -24.759 1.00 96.19 177 ARG A O 1
ATOM 1308 N N . PHE A 1 178 ? 32.024 -4.673 -24.319 1.00 95.38 178 PHE A N 1
ATOM 1309 C CA . PHE A 1 178 ? 31.113 -4.027 -25.256 1.00 95.38 178 PHE A CA 1
ATOM 1310 C C . PHE A 1 178 ? 29.694 -3.941 -24.686 1.00 95.38 178 PHE A C 1
ATOM 1312 O O . PHE A 1 178 ? 29.306 -4.718 -23.805 1.00 95.38 178 PHE A O 1
ATOM 1319 N N . ASP A 1 179 ? 28.930 -2.988 -25.212 1.00 96.06 179 ASP A N 1
ATOM 1320 C CA . ASP A 1 179 ? 27.513 -2.814 -24.916 1.00 96.06 179 ASP A CA 1
ATOM 1321 C C . ASP A 1 179 ? 26.698 -3.370 -26.097 1.00 96.06 179 ASP A C 1
ATOM 1323 O O . ASP A 1 179 ? 26.907 -2.945 -27.232 1.00 96.06 179 ASP A O 1
ATOM 1327 N N . PRO A 1 180 ? 25.816 -4.356 -25.876 1.00 94.69 180 PRO A N 1
ATOM 1328 C CA . PRO A 1 180 ? 25.112 -5.041 -26.956 1.00 94.69 180 PRO A CA 1
ATOM 1329 C C . PRO A 1 180 ? 23.941 -4.210 -27.507 1.00 94.69 180 PRO A C 1
ATOM 1331 O O . PRO A 1 180 ? 23.155 -3.640 -26.746 1.00 94.69 180 PRO A O 1
ATOM 1334 N N . ASP A 1 181 ? 23.770 -4.215 -28.833 1.00 94.56 181 ASP A N 1
ATOM 1335 C CA . ASP A 1 181 ? 22.669 -3.518 -29.516 1.00 94.56 181 ASP A CA 1
ATOM 1336 C C . ASP A 1 181 ? 21.309 -4.210 -29.322 1.00 94.56 181 ASP A C 1
ATOM 1338 O O . ASP A 1 181 ? 20.268 -3.548 -29.262 1.00 94.56 181 ASP A O 1
ATOM 1342 N N . GLU A 1 182 ? 21.309 -5.531 -29.143 1.00 95.69 182 GLU A N 1
ATOM 1343 C CA . GLU A 1 182 ? 20.128 -6.360 -28.884 1.00 95.69 182 GLU A CA 1
ATOM 1344 C C . GLU A 1 182 ? 20.192 -7.017 -27.493 1.00 95.69 182 GLU A C 1
ATOM 1346 O O . GLU A 1 182 ? 21.276 -7.157 -26.921 1.00 95.69 182 GLU A O 1
ATOM 1351 N N . PRO A 1 183 ? 19.052 -7.417 -26.894 1.00 96.50 183 PRO A N 1
ATOM 1352 C CA . PRO A 1 183 ? 19.065 -8.144 -25.628 1.00 96.50 183 PRO A CA 1
ATOM 1353 C C . PRO A 1 183 ? 19.890 -9.437 -25.714 1.00 96.50 183 PRO A C 1
ATOM 1355 O O . PRO A 1 183 ? 19.553 -10.353 -26.459 1.00 96.50 183 PRO A O 1
ATOM 1358 N N . ASN A 1 184 ? 20.944 -9.528 -24.907 1.00 95.50 184 ASN A N 1
ATOM 1359 C CA . ASN A 1 184 ? 21.896 -10.644 -24.879 1.00 95.50 184 ASN A CA 1
ATOM 1360 C C . ASN A 1 184 ? 21.799 -11.491 -23.599 1.00 95.50 184 ASN A C 1
ATOM 1362 O O . ASN A 1 184 ? 22.483 -12.505 -23.481 1.00 95.50 184 ASN A O 1
ATOM 1366 N N . ALA A 1 185 ? 20.981 -11.079 -22.626 1.00 95.88 185 ALA A N 1
ATOM 1367 C CA . ALA A 1 185 ? 20.858 -11.755 -21.343 1.00 95.88 185 ALA A CA 1
ATOM 1368 C C . ALA A 1 185 ? 19.399 -11.929 -20.912 1.00 95.88 185 ALA A C 1
ATOM 1370 O O . ALA A 1 185 ? 18.526 -11.100 -21.188 1.00 95.88 185 ALA A O 1
ATOM 1371 N N . VAL A 1 186 ? 19.159 -13.008 -20.166 1.00 96.25 186 VAL A N 1
ATOM 1372 C CA . VAL A 1 186 ? 17.914 -13.238 -19.433 1.00 96.25 186 VAL A CA 1
ATOM 1373 C C . VAL A 1 186 ? 18.149 -12.886 -17.969 1.00 96.25 186 VAL A C 1
ATOM 1375 O O . VAL A 1 186 ? 18.939 -13.535 -17.286 1.00 96.25 186 VAL A O 1
ATOM 1378 N N . LYS A 1 187 ? 17.435 -11.876 -17.477 1.00 95.31 187 LYS A N 1
ATOM 1379 C CA . LYS A 1 187 ? 17.305 -11.600 -16.049 1.00 95.31 187 LYS A CA 1
ATOM 1380 C C . LYS A 1 187 ? 16.139 -12.430 -15.513 1.00 95.31 187 LYS A C 1
ATOM 1382 O O . LYS A 1 187 ? 15.038 -12.355 -16.055 1.00 95.31 187 LYS A O 1
ATOM 1387 N N . LEU A 1 188 ? 16.400 -13.230 -14.484 1.00 95.00 188 LEU A N 1
ATOM 1388 C CA . LEU A 1 188 ? 15.376 -13.981 -13.763 1.00 95.00 188 LEU A CA 1
ATOM 1389 C C . LEU A 1 188 ? 15.029 -13.231 -12.480 1.00 95.00 188 LEU A C 1
ATOM 1391 O O . LEU A 1 188 ? 15.915 -12.944 -11.676 1.00 95.00 188 LEU A O 1
ATOM 1395 N N . GLU A 1 189 ? 13.753 -12.919 -12.296 1.00 92.50 189 GLU A N 1
ATOM 1396 C CA . GLU A 1 189 ? 13.246 -12.191 -11.131 1.00 92.50 189 GLU A CA 1
ATOM 1397 C C . GLU A 1 189 ? 12.107 -12.977 -10.485 1.00 92.50 189 GLU A C 1
ATOM 1399 O O . GLU A 1 189 ? 11.471 -13.808 -11.123 1.00 92.50 189 GLU A O 1
ATOM 1404 N N . LYS A 1 190 ? 11.876 -12.751 -9.197 1.00 91.75 190 LYS A N 1
ATOM 1405 C CA . LYS A 1 190 ? 10.709 -13.267 -8.481 1.00 91.75 190 LYS A CA 1
ATOM 1406 C C . LYS A 1 190 ? 9.942 -12.074 -7.964 1.00 91.75 190 LYS A C 1
ATOM 1408 O O . LYS A 1 190 ? 10.573 -11.144 -7.455 1.00 91.75 190 LYS A O 1
ATOM 1413 N N . PHE A 1 191 ? 8.621 -12.105 -8.051 1.00 92.50 191 PHE A N 1
ATOM 1414 C CA . PHE A 1 191 ? 7.814 -11.017 -7.534 1.00 92.50 191 PHE A CA 1
ATOM 1415 C C . PHE A 1 191 ? 7.203 -11.392 -6.192 1.00 92.50 191 PHE A C 1
ATOM 1417 O O . PHE A 1 191 ? 6.686 -12.488 -6.001 1.00 92.50 191 PHE A O 1
ATOM 1424 N N . ILE A 1 192 ? 7.277 -10.466 -5.234 1.00 92.25 192 ILE A N 1
ATOM 1425 C CA . ILE A 1 192 ? 6.748 -10.684 -3.881 1.00 92.25 192 ILE A CA 1
ATOM 1426 C C . ILE A 1 192 ? 5.243 -10.973 -3.903 1.00 92.25 192 ILE A C 1
ATOM 1428 O O . ILE A 1 192 ? 4.748 -11.769 -3.111 1.00 92.25 192 ILE A O 1
ATOM 1432 N N . PHE A 1 193 ? 4.521 -10.369 -4.847 1.00 93.44 193 PHE A N 1
ATOM 1433 C CA . PHE A 1 193 ? 3.082 -10.536 -4.997 1.00 93.44 193 PHE A CA 1
ATOM 1434 C C . PHE A 1 193 ? 2.670 -11.899 -5.574 1.00 93.44 193 PHE A C 1
ATOM 1436 O O . PHE A 1 193 ? 1.511 -12.273 -5.417 1.00 93.44 193 PHE A O 1
ATOM 1443 N N . ASP A 1 194 ? 3.596 -12.686 -6.137 1.00 93.50 194 ASP A N 1
ATOM 1444 C CA . ASP A 1 194 ? 3.315 -14.074 -6.538 1.00 93.50 194 ASP A CA 1
ATOM 1445 C C . ASP A 1 194 ? 3.020 -14.976 -5.327 1.00 93.50 194 ASP A C 1
ATOM 1447 O O . ASP A 1 194 ? 2.453 -16.058 -5.475 1.00 93.50 194 ASP A O 1
ATOM 1451 N N . ALA A 1 195 ? 3.378 -14.534 -4.115 1.00 92.69 195 ALA A N 1
ATOM 1452 C CA . ALA A 1 195 ? 3.022 -15.219 -2.876 1.00 92.69 195 ALA A CA 1
ATOM 1453 C C . ALA A 1 195 ? 1.526 -15.083 -2.545 1.00 92.69 195 ALA A C 1
ATOM 1455 O O . ALA A 1 195 ? 0.965 -15.920 -1.845 1.00 92.69 195 ALA A O 1
ATOM 1456 N N . MET A 1 196 ? 0.848 -14.051 -3.049 1.00 92.88 196 MET A N 1
ATOM 1457 C CA . MET A 1 196 ? -0.535 -13.745 -2.682 1.00 92.88 196 MET A CA 1
ATOM 1458 C C . MET A 1 196 ? -1.533 -14.891 -2.943 1.00 92.88 196 MET A C 1
ATOM 1460 O O . MET A 1 196 ? -2.252 -15.249 -2.008 1.00 92.88 196 MET A O 1
ATOM 1464 N N . PRO A 1 197 ? -1.547 -15.559 -4.117 1.00 92.62 197 PRO A N 1
ATOM 1465 C CA . PRO A 1 197 ? -2.427 -16.711 -4.358 1.00 92.62 197 PRO A CA 1
ATOM 1466 C C . PRO A 1 197 ? -2.063 -17.970 -3.543 1.00 92.62 197 PRO A C 1
ATOM 1468 O O . PRO A 1 197 ? -2.779 -18.981 -3.599 1.00 92.62 197 PRO A O 1
ATOM 1471 N N . MET A 1 198 ? -0.940 -17.946 -2.822 1.00 91.25 198 MET A N 1
ATOM 1472 C CA . MET A 1 198 ? -0.486 -19.024 -1.942 1.00 91.25 198 MET A CA 1
ATOM 1473 C C . MET A 1 198 ? -0.879 -18.795 -0.477 1.00 91.25 198 MET A C 1
ATOM 1475 O O . MET A 1 198 ? -0.798 -19.733 0.314 1.00 91.25 198 MET A O 1
ATOM 1479 N N . ALA A 1 199 ? -1.290 -17.580 -0.104 1.00 90.06 199 ALA A N 1
ATOM 1480 C CA . ALA A 1 199 ? -1.623 -17.249 1.275 1.00 90.06 199 ALA A CA 1
ATOM 1481 C C . ALA A 1 199 ? -2.936 -17.923 1.727 1.00 90.06 199 ALA A C 1
ATOM 1483 O O . ALA A 1 199 ? -3.891 -17.966 0.947 1.00 90.06 199 ALA A O 1
ATOM 1484 N N . PRO A 1 200 ? -3.050 -18.370 2.999 1.00 84.62 200 PRO A N 1
ATOM 1485 C CA . PRO A 1 200 ? -4.296 -18.900 3.582 1.00 84.62 200 PRO A CA 1
ATOM 1486 C C . PRO A 1 200 ? -5.428 -17.857 3.713 1.00 84.62 200 PRO A C 1
ATOM 1488 O O . PRO A 1 200 ? -6.499 -18.154 4.231 1.00 84.62 200 PRO A O 1
ATOM 149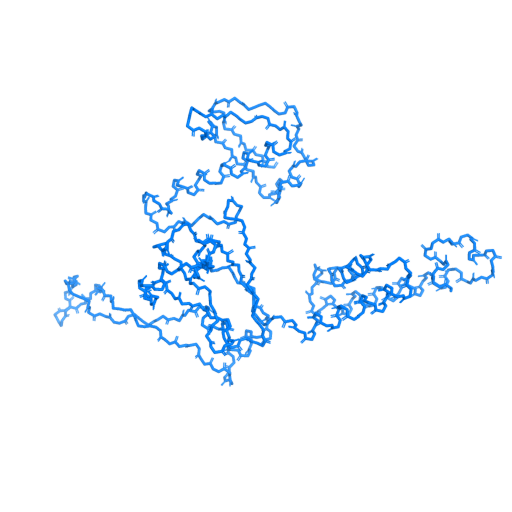1 N N . GLY A 1 201 ? -5.197 -16.642 3.216 1.00 88.06 201 GLY A N 1
ATOM 1492 C CA . GLY A 1 201 ? -6.135 -15.538 3.095 1.00 88.06 201 GLY A CA 1
ATOM 1493 C C . GLY A 1 201 ? -5.381 -14.327 2.552 1.00 88.06 201 GLY A C 1
ATOM 1494 O O . GLY A 1 201 ? -4.246 -14.078 2.973 1.00 88.06 201 GLY A O 1
ATOM 1495 N N . ALA A 1 202 ? -5.990 -13.604 1.615 1.00 91.81 202 ALA A N 1
ATOM 1496 C CA . ALA A 1 202 ? -5.407 -12.419 1.002 1.00 91.81 202 ALA A CA 1
ATOM 1497 C C . ALA A 1 202 ? -6.382 -11.241 1.079 1.00 91.81 202 ALA A C 1
ATOM 1499 O O . ALA A 1 202 ? -7.509 -11.344 0.595 1.00 91.81 202 ALA A O 1
ATOM 1500 N N . VAL A 1 203 ? -5.957 -10.132 1.688 1.00 92.25 203 VAL A N 1
ATOM 1501 C CA . VAL A 1 203 ? -6.786 -8.924 1.840 1.00 92.25 203 VAL A CA 1
ATOM 1502 C C . VAL A 1 203 ? -6.146 -7.756 1.107 1.00 92.25 203 VAL A C 1
ATOM 1504 O O . VAL A 1 203 ? -4.965 -7.468 1.282 1.00 92.25 203 VAL A O 1
ATOM 1507 N N . VAL A 1 204 ? -6.942 -7.058 0.304 1.00 94.31 204 VAL A N 1
ATOM 1508 C CA . VAL A 1 204 ? -6.525 -5.832 -0.378 1.00 94.31 204 VAL A CA 1
ATOM 1509 C C . VAL A 1 204 ? -7.262 -4.662 0.257 1.00 94.31 204 VAL A C 1
ATOM 1511 O O . VAL A 1 204 ? -8.491 -4.654 0.296 1.00 94.31 204 VAL A O 1
ATOM 1514 N N . LEU A 1 205 ? -6.507 -3.695 0.771 1.00 95.00 205 LEU A N 1
ATOM 1515 C CA . LEU A 1 205 ? -7.031 -2.467 1.354 1.00 95.00 205 LEU A CA 1
ATOM 1516 C C . LEU A 1 205 ? -6.790 -1.314 0.383 1.00 95.00 205 LEU A C 1
ATOM 1518 O O . LEU A 1 205 ? -5.642 -0.993 0.080 1.00 95.00 205 LEU A O 1
ATOM 1522 N N . GLU A 1 206 ? -7.865 -0.698 -0.095 1.00 95.81 206 GLU A N 1
ATOM 1523 C CA . GLU A 1 206 ? -7.765 0.544 -0.859 1.00 95.81 206 GLU A CA 1
ATOM 1524 C C . GLU A 1 206 ? -7.313 1.687 0.058 1.00 95.81 206 GLU A C 1
ATOM 1526 O O . GLU A 1 206 ? -7.803 1.815 1.182 1.00 95.81 206 GLU A O 1
ATOM 1531 N N . THR A 1 207 ? -6.369 2.502 -0.410 1.00 95.12 207 THR A N 1
ATOM 1532 C CA . THR A 1 207 ? -5.827 3.635 0.342 1.00 95.12 207 THR A CA 1
ATOM 1533 C C . THR A 1 207 ? -5.907 4.941 -0.438 1.00 95.12 207 THR A C 1
ATOM 1535 O O . THR A 1 207 ? -6.348 4.997 -1.589 1.00 95.12 207 THR A O 1
ATOM 1538 N N . VAL A 1 208 ? -5.510 6.031 0.219 1.00 94.56 208 VAL A N 1
ATOM 1539 C CA . VAL A 1 208 ? -5.566 7.375 -0.349 1.00 94.56 208 VAL A CA 1
ATOM 1540 C C . VAL A 1 208 ? -4.202 7.732 -0.933 1.00 94.56 208 VAL A C 1
ATOM 1542 O O . VAL A 1 208 ? -3.212 7.868 -0.215 1.00 94.56 208 VAL A O 1
ATOM 1545 N N . ARG A 1 209 ? -4.148 7.922 -2.256 1.00 95.00 209 ARG A N 1
ATOM 1546 C CA . ARG A 1 209 ? -2.900 8.216 -2.982 1.00 95.00 209 ARG A CA 1
ATOM 1547 C C . ARG A 1 209 ? -2.176 9.438 -2.428 1.00 95.00 209 ARG A C 1
ATOM 1549 O O . ARG A 1 209 ? -0.966 9.386 -2.245 1.00 95.00 209 ARG A O 1
ATOM 1556 N N . SER A 1 210 ? -2.924 10.510 -2.166 1.00 94.94 210 SER A N 1
ATOM 1557 C CA . SER A 1 210 ? -2.380 11.781 -1.687 1.00 94.94 210 SER A CA 1
ATOM 1558 C C . SER A 1 210 ? -1.684 11.681 -0.333 1.00 94.94 210 SER A C 1
ATOM 1560 O O . SER A 1 210 ? -0.840 12.528 -0.049 1.00 94.94 210 SER A O 1
ATOM 1562 N N . GLU A 1 211 ? -2.022 10.661 0.457 1.00 95.44 211 GLU A N 1
ATOM 1563 C CA . GLU A 1 211 ? -1.445 10.405 1.773 1.00 95.44 211 GLU A CA 1
ATOM 1564 C C . GLU A 1 211 ? -0.280 9.419 1.700 1.00 95.44 211 GLU A C 1
ATOM 1566 O O . GLU A 1 211 ? 0.755 9.617 2.340 1.00 95.44 211 GLU A O 1
ATOM 1571 N N . GLU A 1 212 ? -0.430 8.364 0.896 1.00 94.94 212 GLU A N 1
ATOM 1572 C CA . GLU A 1 212 ? 0.382 7.160 1.052 1.00 94.94 212 GLU A CA 1
ATOM 1573 C C . GLU A 1 212 ? 1.316 6.830 -0.116 1.00 94.94 212 GLU A C 1
ATOM 1575 O O . GLU A 1 212 ? 2.175 5.958 0.035 1.00 94.94 212 GLU A O 1
ATOM 1580 N N . PHE A 1 213 ? 1.167 7.461 -1.287 1.00 96.12 213 PHE A N 1
ATOM 1581 C CA . PHE A 1 213 ? 1.897 7.011 -2.471 1.00 96.12 213 PHE A CA 1
ATOM 1582 C C . PHE A 1 213 ? 2.314 8.125 -3.423 1.00 96.12 213 PHE A C 1
ATOM 1584 O O . PHE A 1 213 ? 1.515 8.669 -4.184 1.00 96.12 213 PHE A O 1
ATOM 1591 N N . SER A 1 214 ? 3.624 8.346 -3.458 1.00 95.94 214 SER A N 1
ATOM 1592 C CA . SER A 1 214 ? 4.305 9.174 -4.444 1.00 95.94 214 SER A CA 1
ATOM 1593 C C . SER A 1 214 ? 5.649 8.521 -4.804 1.00 95.94 214 SER A C 1
ATOM 1595 O O . SER A 1 214 ? 6.640 8.711 -4.096 1.00 95.94 214 SER A O 1
ATOM 1597 N N . PRO A 1 215 ? 5.701 7.674 -5.847 1.00 95.19 215 PRO A N 1
ATOM 1598 C CA . PRO A 1 215 ? 6.903 6.924 -6.181 1.00 95.19 215 PRO A CA 1
ATOM 1599 C C . PRO A 1 215 ? 7.922 7.782 -6.947 1.00 95.19 215 PRO A C 1
ATOM 1601 O O . PRO A 1 215 ? 7.563 8.676 -7.710 1.00 95.19 215 PRO A O 1
ATOM 1604 N N . VAL A 1 216 ? 9.203 7.426 -6.824 1.00 95.50 216 VAL A N 1
ATOM 1605 C CA . VAL A 1 216 ? 10.292 7.980 -7.643 1.00 95.50 216 VAL A CA 1
ATOM 1606 C C . VAL A 1 216 ? 10.826 6.878 -8.557 1.00 95.50 216 VAL A C 1
ATOM 1608 O O . VAL A 1 216 ? 11.579 6.005 -8.132 1.00 95.50 216 VAL A O 1
ATOM 1611 N N . LYS A 1 217 ? 10.388 6.893 -9.817 1.00 92.06 217 LYS A N 1
ATOM 1612 C CA . LYS A 1 217 ? 10.734 5.915 -10.864 1.00 92.06 217 LYS A CA 1
ATOM 1613 C C . LYS A 1 217 ? 11.518 6.531 -12.025 1.00 92.06 217 LYS A C 1
ATOM 1615 O O . LYS A 1 217 ? 12.212 5.804 -12.734 1.00 92.06 217 LYS A O 1
ATOM 1620 N N . SER A 1 218 ? 11.413 7.844 -12.217 1.00 92.38 218 SER A N 1
ATOM 1621 C CA . SER A 1 218 ? 12.006 8.568 -13.344 1.00 92.38 218 SER A CA 1
ATOM 1622 C C . SER A 1 218 ? 12.863 9.735 -12.854 1.00 92.38 218 SER A C 1
ATOM 1624 O O . SER A 1 218 ? 12.591 10.327 -11.813 1.00 92.38 218 SER A O 1
ATOM 1626 N N . ALA A 1 219 ? 13.890 10.110 -13.620 1.00 92.06 219 ALA A N 1
ATOM 1627 C CA . ALA A 1 219 ? 14.719 11.272 -13.288 1.00 92.06 219 ALA A CA 1
ATOM 1628 C C . ALA A 1 219 ? 13.936 12.597 -13.388 1.00 92.06 219 ALA A C 1
ATOM 1630 O O . ALA A 1 219 ? 14.140 13.504 -12.586 1.00 92.06 219 ALA A O 1
ATOM 1631 N N . THR A 1 220 ? 13.028 12.700 -14.362 1.00 94.31 220 THR A N 1
ATOM 1632 C CA . THR A 1 220 ? 12.178 13.870 -14.619 1.00 94.31 220 THR A CA 1
ATOM 1633 C C . THR A 1 220 ? 10.773 13.427 -15.031 1.00 94.31 220 THR A C 1
ATOM 1635 O O . THR A 1 220 ? 10.558 12.268 -15.390 1.00 94.31 220 THR A O 1
ATOM 1638 N N . GLY A 1 221 ? 9.809 14.351 -14.989 1.00 92.44 221 GLY A N 1
ATOM 1639 C CA . GLY A 1 221 ? 8.424 14.081 -15.377 1.00 92.44 221 GLY A CA 1
ATOM 1640 C C . GLY A 1 221 ? 7.621 13.367 -14.288 1.00 92.44 221 GLY A C 1
ATOM 1641 O O . GLY A 1 221 ? 7.844 13.587 -13.098 1.00 92.44 221 GLY A O 1
ATOM 1642 N N . VAL A 1 222 ? 6.657 12.547 -14.708 1.00 90.50 222 VAL A N 1
ATOM 1643 C CA . VAL A 1 222 ? 5.777 11.783 -13.809 1.00 90.50 222 VAL A CA 1
ATOM 1644 C C . VAL A 1 222 ? 6.595 10.789 -12.981 1.00 90.50 222 VAL A C 1
ATOM 1646 O O . VAL A 1 222 ? 7.515 10.152 -13.503 1.00 90.50 222 VAL A O 1
ATOM 1649 N N . ASP A 1 223 ? 6.232 10.648 -11.704 1.00 92.94 223 ASP A N 1
ATOM 1650 C CA . ASP A 1 223 ? 6.902 9.777 -10.734 1.00 92.94 223 ASP A CA 1
ATOM 1651 C C . ASP A 1 223 ? 8.411 10.105 -10.627 1.00 92.94 223 ASP A C 1
ATOM 1653 O O . ASP A 1 223 ? 9.270 9.226 -10.731 1.00 92.94 223 ASP A O 1
ATOM 1657 N N . SER A 1 224 ? 8.753 11.390 -10.485 1.00 96.62 224 SER A N 1
ATOM 1658 C CA . SER A 1 224 ? 10.122 11.889 -10.302 1.00 96.62 224 SER A CA 1
ATOM 1659 C C . SER A 1 224 ? 10.350 12.473 -8.908 1.00 96.62 224 SER A C 1
ATOM 1661 O O . SER A 1 224 ? 9.421 12.638 -8.117 1.00 96.62 224 SER A O 1
ATOM 1663 N N . LEU A 1 225 ? 11.602 12.825 -8.599 1.00 96.56 225 LEU A N 1
ATOM 1664 C CA . LEU A 1 225 ? 11.939 13.483 -7.333 1.00 96.56 225 LEU A CA 1
ATOM 1665 C C . LEU A 1 225 ? 11.143 14.784 -7.135 1.00 96.56 225 LEU A C 1
ATOM 1667 O O . LEU A 1 225 ? 10.651 15.043 -6.042 1.00 96.56 225 LEU A O 1
ATOM 1671 N N . VAL A 1 226 ? 10.981 15.574 -8.202 1.00 95.25 226 VAL A N 1
ATOM 1672 C CA . VAL A 1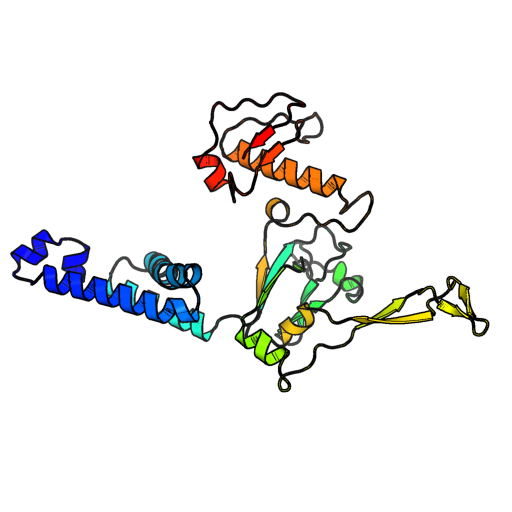 226 ? 10.256 16.853 -8.161 1.00 95.25 226 VAL A CA 1
ATOM 1673 C C . VAL A 1 226 ? 8.778 16.635 -7.850 1.00 95.25 226 VAL A C 1
ATOM 1675 O O . VAL A 1 226 ? 8.242 17.295 -6.963 1.00 95.25 226 VAL A O 1
ATOM 1678 N N . THR A 1 227 ? 8.125 15.683 -8.524 1.00 95.31 227 THR A N 1
ATOM 1679 C CA . THR A 1 227 ? 6.714 15.378 -8.235 1.00 95.31 227 THR A CA 1
ATOM 1680 C C . THR A 1 227 ? 6.555 14.855 -6.815 1.00 95.31 227 THR A C 1
ATOM 1682 O O . THR A 1 227 ? 5.637 15.270 -6.119 1.00 95.31 227 THR A O 1
ATOM 1685 N N . SER A 1 228 ? 7.502 14.039 -6.341 1.00 96.69 228 SER A N 1
ATOM 1686 C CA . SER A 1 228 ? 7.436 13.501 -4.985 1.00 96.69 228 SER A CA 1
ATOM 1687 C C . SER A 1 228 ? 7.664 14.521 -3.885 1.00 96.69 228 SER A C 1
ATOM 1689 O O . SER A 1 228 ? 7.114 14.368 -2.795 1.00 96.69 228 SER A O 1
ATOM 1691 N N . LEU A 1 229 ? 8.460 15.555 -4.139 1.00 95.69 229 LEU A N 1
ATOM 1692 C CA . LEU A 1 229 ? 8.596 16.675 -3.218 1.00 95.69 229 LEU A CA 1
ATOM 1693 C C . LEU A 1 229 ? 7.302 17.496 -3.179 1.00 95.69 229 LEU A C 1
ATOM 1695 O O . LEU A 1 229 ? 6.795 17.789 -2.100 1.00 95.69 229 LEU A O 1
ATOM 1699 N N . HIS A 1 230 ? 6.730 17.810 -4.345 1.00 95.19 230 HIS A N 1
ATOM 1700 C CA . HIS A 1 230 ? 5.463 18.539 -4.427 1.00 95.19 230 HIS A CA 1
ATOM 1701 C C . HIS A 1 230 ? 4.313 17.799 -3.735 1.00 95.19 230 HIS A C 1
ATOM 1703 O O . HIS A 1 230 ? 3.548 18.430 -3.011 1.00 95.19 230 HIS A O 1
ATOM 1709 N N . ASP A 1 231 ? 4.204 16.479 -3.903 1.00 96.31 231 ASP A N 1
ATOM 1710 C CA . ASP A 1 231 ? 3.154 15.683 -3.259 1.00 96.31 231 ASP A CA 1
ATOM 1711 C C . ASP A 1 231 ? 3.281 15.668 -1.731 1.00 96.31 231 ASP A C 1
ATOM 1713 O O . ASP A 1 231 ? 2.268 15.750 -1.037 1.00 96.31 231 ASP A O 1
ATOM 1717 N N . GLN A 1 232 ? 4.508 15.625 -1.203 1.00 97.19 232 GLN A N 1
ATOM 1718 C CA . GLN A 1 232 ? 4.760 15.699 0.240 1.00 97.19 232 GLN A CA 1
ATOM 1719 C C . GLN A 1 232 ? 4.454 17.086 0.814 1.00 97.19 232 GLN A C 1
ATOM 1721 O O . GLN A 1 232 ? 3.789 17.176 1.844 1.00 97.19 232 GLN A O 1
ATOM 1726 N N . ILE A 1 233 ? 4.868 18.157 0.126 1.00 97.38 233 ILE A N 1
ATOM 1727 C CA . ILE A 1 233 ? 4.544 19.539 0.515 1.00 97.38 233 ILE A CA 1
ATOM 1728 C C . ILE A 1 233 ? 3.028 19.750 0.492 1.00 97.38 233 ILE A C 1
ATOM 1730 O O . ILE A 1 233 ? 2.466 20.317 1.427 1.00 97.38 233 ILE A O 1
ATOM 1734 N N . ARG A 1 234 ? 2.348 19.268 -0.557 1.00 97.19 234 ARG A N 1
ATOM 1735 C CA . ARG A 1 234 ? 0.887 19.324 -0.660 1.00 97.19 234 ARG A CA 1
ATOM 1736 C C . ARG A 1 234 ? 0.231 18.576 0.500 1.00 97.19 234 ARG A C 1
ATOM 1738 O O . ARG A 1 234 ? -0.645 19.143 1.133 1.00 97.19 234 ARG A O 1
ATOM 1745 N N . ARG A 1 235 ? 0.673 17.354 0.821 1.00 97.75 235 ARG A N 1
ATOM 1746 C CA . ARG A 1 235 ? 0.145 16.590 1.966 1.00 97.75 235 ARG A CA 1
ATOM 1747 C C . ARG A 1 235 ? 0.297 17.362 3.280 1.00 97.75 235 ARG A C 1
ATOM 1749 O O . ARG A 1 235 ? -0.665 17.487 4.027 1.00 97.75 235 ARG A O 1
ATOM 1756 N N . ALA A 1 236 ? 1.478 17.920 3.541 1.00 97.81 236 ALA A N 1
ATOM 1757 C CA . ALA A 1 236 ? 1.726 18.714 4.743 1.00 97.81 236 ALA A CA 1
ATOM 1758 C C . ALA A 1 236 ? 0.850 19.979 4.807 1.00 97.81 236 ALA A C 1
ATOM 1760 O O . ALA A 1 236 ? 0.320 20.314 5.865 1.00 97.81 236 ALA A O 1
ATOM 1761 N N . ALA A 1 237 ? 0.664 20.660 3.674 1.00 97.38 237 ALA A N 1
ATOM 1762 C CA . ALA A 1 237 ? -0.244 21.795 3.565 1.00 97.38 237 ALA A CA 1
ATOM 1763 C C . ALA A 1 237 ? -1.697 21.401 3.854 1.00 97.38 237 ALA A C 1
ATOM 1765 O O . ALA A 1 237 ? -2.360 22.074 4.636 1.00 97.38 237 ALA A O 1
ATOM 1766 N N . ASP A 1 238 ? -2.168 20.297 3.273 1.00 97.12 238 ASP A N 1
ATOM 1767 C CA . ASP A 1 238 ? -3.535 19.812 3.465 1.00 97.12 238 ASP A CA 1
ATOM 1768 C C . ASP A 1 238 ? -3.782 19.449 4.949 1.00 97.12 238 ASP A C 1
ATOM 1770 O O . ASP A 1 238 ? -4.848 19.747 5.491 1.00 97.12 238 ASP A O 1
ATOM 1774 N N . TRP A 1 239 ? -2.785 18.889 5.652 1.00 97.94 239 TRP A N 1
ATOM 1775 C CA . TRP A 1 239 ? -2.873 18.644 7.100 1.00 97.94 239 TRP A CA 1
ATOM 1776 C C . TRP A 1 239 ? -2.957 19.945 7.916 1.00 97.94 239 TRP A C 1
ATOM 1778 O O . TRP A 1 239 ? -3.753 20.038 8.851 1.00 97.94 239 TRP A O 1
ATOM 1788 N N . LEU A 1 240 ? -2.163 20.964 7.572 1.00 97.88 240 LEU A N 1
ATOM 1789 C CA . LEU A 1 240 ? -2.205 22.276 8.230 1.00 97.88 240 LEU A CA 1
ATOM 1790 C C . LEU A 1 240 ? -3.549 22.980 8.013 1.00 97.88 240 LEU A C 1
ATOM 1792 O O . LEU A 1 240 ? -4.123 23.517 8.960 1.00 97.88 240 LEU A O 1
ATOM 1796 N N . GLU A 1 241 ? -4.077 22.932 6.790 1.00 96.19 241 GLU A N 1
ATOM 1797 C CA . GLU A 1 241 ? -5.392 23.482 6.455 1.00 96.19 241 GLU A CA 1
ATOM 1798 C C . GLU A 1 241 ? -6.507 22.765 7.231 1.00 96.19 241 GLU A C 1
ATOM 1800 O O . GLU A 1 241 ? -7.397 23.428 7.771 1.00 96.19 241 GLU A O 1
ATOM 1805 N N . ALA A 1 242 ? -6.430 21.436 7.376 1.00 95.81 242 ALA A N 1
ATOM 1806 C CA . ALA A 1 242 ? -7.356 20.662 8.205 1.00 95.81 242 ALA A CA 1
ATOM 1807 C C . ALA A 1 242 ? -7.288 21.046 9.697 1.00 95.81 242 ALA A C 1
ATOM 1809 O O . ALA A 1 242 ? -8.309 21.025 10.385 1.00 95.81 242 ALA A O 1
ATOM 1810 N N . ALA A 1 243 ? -6.116 21.463 10.183 1.00 96.69 243 ALA A N 1
ATOM 1811 C CA . ALA A 1 243 ? -5.920 22.002 11.529 1.00 96.69 243 ALA A CA 1
ATOM 1812 C C . ALA A 1 243 ? -6.310 23.493 11.672 1.00 96.69 243 ALA A C 1
ATOM 1814 O O . ALA A 1 243 ? -6.171 24.075 12.749 1.00 96.69 243 ALA A O 1
ATOM 1815 N N . GLY A 1 244 ? -6.808 24.128 10.605 1.00 95.88 244 GLY A N 1
ATOM 1816 C CA . GLY A 1 244 ? -7.250 25.525 10.603 1.00 95.88 244 GLY A CA 1
ATOM 1817 C C . GLY A 1 244 ? -6.150 26.554 10.325 1.00 95.88 244 GLY A C 1
ATOM 1818 O O . GLY A 1 244 ? -6.404 27.755 10.437 1.00 95.88 244 GLY A O 1
ATOM 1819 N N . VAL A 1 245 ? -4.947 26.121 9.939 1.00 96.81 245 VAL A N 1
ATOM 1820 C CA . VAL A 1 245 ? -3.841 27.004 9.544 1.00 96.81 245 VAL A CA 1
ATOM 1821 C C . VAL A 1 245 ? -3.944 27.315 8.051 1.00 96.81 245 VAL A C 1
ATOM 1823 O O . VAL A 1 245 ? -3.935 26.422 7.210 1.00 96.81 245 VAL A O 1
ATOM 1826 N N . ALA A 1 246 ? -4.014 28.599 7.697 1.00 95.56 246 ALA A N 1
ATOM 1827 C CA . ALA A 1 246 ? -4.077 29.012 6.299 1.00 95.56 246 ALA A CA 1
ATOM 1828 C C . ALA A 1 246 ? -2.718 28.832 5.599 1.00 95.56 246 ALA A C 1
ATOM 1830 O O . ALA A 1 246 ? -1.707 29.390 6.038 1.00 95.56 246 ALA A O 1
ATOM 1831 N N . VAL A 1 247 ? -2.713 28.115 4.472 1.00 97.00 247 VAL A N 1
ATOM 1832 C CA . VAL A 1 247 ? -1.517 27.887 3.654 1.00 97.00 247 VAL A CA 1
ATOM 1833 C C . VAL A 1 247 ? -1.600 28.706 2.357 1.00 97.00 247 VAL A C 1
ATOM 1835 O O . VAL A 1 247 ? -2.599 28.628 1.639 1.00 97.00 247 VAL A O 1
ATOM 1838 N N . PRO A 1 248 ? -0.578 29.513 2.013 1.00 95.69 248 PRO A N 1
ATOM 1839 C CA . PRO A 1 248 ? -0.585 30.279 0.773 1.00 95.69 248 PRO A CA 1
ATOM 1840 C C . PRO A 1 248 ? -0.453 29.353 -0.443 1.00 95.69 248 PRO A C 1
ATOM 1842 O O . PRO A 1 248 ? 0.419 28.483 -0.487 1.00 95.69 248 PRO A O 1
ATOM 1845 N N . ARG A 1 249 ? -1.283 29.588 -1.463 1.00 95.12 249 ARG A N 1
ATOM 1846 C CA . ARG A 1 249 ? -1.252 28.876 -2.747 1.00 95.12 249 ARG A CA 1
ATOM 1847 C C . ARG A 1 249 ? -1.041 29.853 -3.907 1.00 95.12 249 ARG A C 1
ATOM 1849 O O . ARG A 1 249 ? -1.411 31.024 -3.808 1.00 95.12 249 ARG A O 1
ATOM 1856 N N . ASP A 1 250 ? -0.404 29.392 -4.978 1.00 92.88 250 ASP A N 1
ATOM 1857 C CA . ASP A 1 250 ? -0.207 30.165 -6.205 1.00 92.88 250 ASP A CA 1
ATOM 1858 C C . ASP A 1 250 ? -1.494 30.228 -7.055 1.00 92.88 250 ASP A C 1
ATOM 1860 O O . ASP A 1 250 ? -2.533 29.661 -6.708 1.00 92.88 250 ASP A O 1
ATOM 1864 N N . ALA A 1 251 ? -1.442 30.932 -8.190 1.00 91.06 251 ALA A N 1
ATOM 1865 C CA . ALA A 1 251 ? -2.591 31.072 -9.090 1.00 91.06 251 ALA A CA 1
ATOM 1866 C C . ALA A 1 251 ? -3.030 29.743 -9.740 1.00 91.06 251 ALA A C 1
ATOM 1868 O O . ALA A 1 251 ? -4.118 29.667 -10.308 1.00 91.06 251 ALA A O 1
ATOM 1869 N N . GLN A 1 252 ? -2.186 28.712 -9.680 1.00 88.56 252 GLN A N 1
ATOM 1870 C CA . GLN A 1 252 ? -2.420 27.368 -10.195 1.00 88.56 252 GLN A CA 1
ATOM 1871 C C . GLN A 1 252 ? -2.891 26.402 -9.091 1.00 88.56 252 GLN A C 1
ATOM 1873 O O . GLN A 1 252 ? -3.211 25.253 -9.386 1.00 88.56 252 GLN A O 1
ATOM 1878 N N . GLY A 1 253 ? -2.977 26.865 -7.839 1.00 88.81 253 GLY A N 1
ATOM 1879 C CA . GLY A 1 253 ? -3.397 26.082 -6.679 1.00 88.81 253 GLY A CA 1
ATOM 1880 C C . GLY A 1 253 ? -2.274 25.287 -6.002 1.00 88.81 253 GLY A C 1
ATOM 1881 O O . GLY A 1 253 ? -2.550 24.569 -5.033 1.00 88.81 253 GLY A O 1
ATOM 1882 N N . HIS A 1 254 ? -1.021 25.409 -6.453 1.00 91.62 254 HIS A N 1
ATOM 1883 C CA . HIS A 1 254 ? 0.112 24.776 -5.780 1.00 91.62 254 HIS A CA 1
ATOM 1884 C C . HIS A 1 254 ? 0.465 25.522 -4.500 1.00 91.62 254 HIS A C 1
ATOM 1886 O O . HIS A 1 254 ? 0.289 26.734 -4.398 1.00 91.62 254 HIS A O 1
ATOM 1892 N N . VAL A 1 255 ? 1.006 24.800 -3.524 1.00 96.12 255 VAL A N 1
ATOM 1893 C CA . VAL A 1 255 ? 1.499 25.388 -2.278 1.00 96.12 255 VAL A CA 1
ATOM 1894 C C . VAL A 1 255 ? 2.651 26.344 -2.599 1.00 96.12 255 VAL A C 1
ATOM 1896 O O . VAL A 1 255 ? 3.644 25.953 -3.207 1.00 96.12 255 VAL A O 1
ATOM 1899 N N . ALA A 1 256 ? 2.520 27.606 -2.193 1.00 95.00 256 ALA A N 1
ATOM 1900 C CA . ALA A 1 256 ? 3.470 28.670 -2.523 1.00 95.00 256 ALA A CA 1
ATOM 1901 C C . ALA A 1 256 ? 4.692 28.716 -1.588 1.00 95.00 256 ALA A C 1
ATOM 1903 O O . ALA A 1 256 ? 5.497 29.646 -1.678 1.00 95.00 256 ALA A O 1
ATOM 1904 N N . SER A 1 257 ? 4.817 27.744 -0.686 1.00 93.94 257 SER A N 1
ATOM 1905 C CA . SER A 1 257 ? 5.821 27.679 0.374 1.00 93.94 257 SER A CA 1
ATOM 1906 C C . SER A 1 257 ? 6.335 26.245 0.530 1.00 93.94 257 SER A C 1
ATOM 1908 O O . SER A 1 257 ? 5.528 25.315 0.496 1.00 93.94 257 SER A O 1
ATOM 1910 N N . PRO A 1 258 ? 7.646 26.027 0.714 1.00 95.31 258 PRO A N 1
ATOM 1911 C CA . PRO A 1 258 ? 8.162 24.718 1.097 1.00 95.31 258 PRO A CA 1
ATOM 1912 C C . PRO A 1 258 ? 7.715 24.396 2.526 1.00 95.31 258 PRO A C 1
ATOM 1914 O O . PRO A 1 258 ? 8.043 25.133 3.456 1.00 95.31 258 PRO A O 1
ATOM 1917 N N . ILE A 1 259 ? 6.941 23.324 2.688 1.00 97.62 259 ILE A N 1
ATOM 1918 C CA . ILE A 1 259 ? 6.420 22.882 3.983 1.00 97.62 259 ILE A CA 1
ATOM 1919 C C . ILE A 1 259 ? 6.826 21.432 4.199 1.00 97.62 259 ILE A C 1
ATOM 1921 O O . ILE A 1 259 ? 6.535 20.572 3.368 1.00 97.62 259 ILE A O 1
ATOM 1925 N N . GLU A 1 260 ? 7.448 21.167 5.339 1.00 97.50 260 GLU A N 1
ATOM 1926 C CA . GLU A 1 260 ? 7.795 19.829 5.787 1.00 97.50 260 GLU A CA 1
ATOM 1927 C C . GLU A 1 260 ? 7.387 19.644 7.253 1.00 97.50 260 GLU A C 1
ATOM 1929 O O . GLU A 1 260 ? 7.547 20.533 8.092 1.00 97.50 260 GLU A O 1
ATOM 1934 N N . ILE A 1 261 ? 6.825 18.475 7.552 1.00 97.88 261 ILE A N 1
ATOM 1935 C CA . ILE A 1 261 ? 6.419 18.078 8.899 1.00 97.88 261 ILE A CA 1
ATOM 1936 C C . ILE A 1 261 ? 7.183 16.805 9.224 1.00 97.88 261 ILE A C 1
ATOM 1938 O O . ILE A 1 261 ? 7.007 15.780 8.562 1.00 97.88 261 ILE A O 1
ATOM 1942 N N . SER A 1 262 ? 8.042 16.885 10.234 1.00 97.69 262 SER A N 1
ATOM 1943 C CA . SER A 1 262 ? 8.796 15.746 10.729 1.00 97.69 262 SER A CA 1
ATOM 1944 C C . SER A 1 262 ? 7.840 14.678 11.266 1.00 97.69 262 SER A C 1
ATOM 1946 O O . SER A 1 262 ? 6.939 15.002 12.048 1.00 97.69 262 SER A O 1
ATOM 1948 N N . PRO A 1 263 ? 8.069 13.388 10.964 1.00 96.31 263 PRO A N 1
ATOM 1949 C CA . PRO A 1 263 ? 7.350 12.293 11.613 1.00 96.31 263 PRO A CA 1
ATOM 1950 C C . PRO A 1 263 ? 7.521 12.253 13.143 1.00 96.31 263 PRO A C 1
ATOM 1952 O O . PRO A 1 263 ? 6.746 11.588 13.825 1.00 96.31 263 PRO A O 1
ATOM 1955 N N . LEU A 1 264 ? 8.533 12.937 13.699 1.00 96.69 264 LEU A N 1
ATOM 1956 C CA . LEU A 1 264 ? 8.697 13.101 15.151 1.00 96.69 264 LEU A CA 1
ATOM 1957 C C . LEU A 1 264 ? 7.725 14.140 15.729 1.00 96.69 264 LEU A C 1
ATOM 1959 O O . LEU A 1 264 ? 7.287 14.003 16.876 1.00 96.69 264 LEU A O 1
ATOM 1963 N N . TYR A 1 265 ? 7.352 15.133 14.921 1.00 97.44 265 TYR A N 1
ATOM 1964 C CA . TYR A 1 265 ? 6.367 16.138 15.288 1.00 97.44 265 TYR A CA 1
ATOM 1965 C C . TYR A 1 265 ? 4.951 15.574 15.174 1.00 97.44 265 TYR A C 1
ATOM 1967 O O . TYR A 1 265 ? 4.213 15.573 16.161 1.00 97.44 265 TYR A O 1
ATOM 1975 N N . ALA A 1 266 ? 4.575 15.046 14.007 1.00 97.06 266 ALA A N 1
ATOM 1976 C CA . ALA A 1 266 ? 3.264 14.445 13.777 1.00 97.06 266 ALA A CA 1
ATOM 1977 C C . ALA A 1 266 ? 3.329 13.285 12.769 1.00 97.06 266 ALA A C 1
ATOM 1979 O O . ALA A 1 266 ? 3.926 13.411 11.702 1.00 97.06 266 ALA A O 1
ATOM 1980 N N . LEU A 1 267 ? 2.686 12.164 13.103 1.00 95.25 267 LEU A N 1
ATOM 1981 C CA . LEU A 1 267 ? 2.565 10.977 12.250 1.00 95.25 267 LEU A CA 1
ATOM 1982 C C . LEU A 1 267 ? 1.372 11.052 11.289 1.00 95.25 267 LEU A C 1
ATOM 1984 O O . LEU A 1 267 ? 1.398 10.403 10.244 1.00 95.25 267 LEU A O 1
ATOM 1988 N N . ASP A 1 268 ? 0.348 11.829 11.640 1.00 95.44 268 ASP A N 1
ATOM 1989 C CA . ASP A 1 268 ? -0.881 12.023 10.874 1.00 95.44 268 ASP A CA 1
ATOM 1990 C C . ASP A 1 268 ? -1.478 13.424 11.115 1.00 95.44 268 ASP A C 1
ATOM 1992 O O . ASP A 1 268 ? -0.999 14.206 11.946 1.00 95.44 268 ASP A O 1
ATOM 1996 N N . ALA A 1 269 ? -2.527 13.753 10.355 1.00 96.19 269 ALA A N 1
ATOM 1997 C CA . ALA A 1 269 ? -3.214 15.039 10.436 1.00 96.19 269 ALA A CA 1
ATOM 1998 C C . ALA A 1 269 ? -3.890 15.281 11.799 1.00 96.19 269 ALA A C 1
ATOM 2000 O O . ALA A 1 269 ? -3.960 16.426 12.245 1.00 96.19 269 ALA A O 1
ATOM 2001 N N . GLU A 1 270 ? -4.371 14.228 12.470 1.00 95.88 270 GLU A N 1
ATOM 2002 C CA . GLU A 1 270 ? -5.026 14.341 13.780 1.00 95.88 270 GLU A CA 1
ATOM 2003 C C . GLU A 1 270 ? -4.009 14.757 14.847 1.00 95.88 270 GLU A C 1
ATOM 2005 O O . GLU A 1 270 ? -4.208 15.750 15.548 1.00 95.88 270 GLU A O 1
ATOM 2010 N N . GLN A 1 271 ? -2.861 14.077 14.898 1.00 96.25 271 GLN A N 1
ATOM 2011 C CA . GLN A 1 271 ? -1.772 14.423 15.804 1.00 96.25 271 GLN A CA 1
ATOM 2012 C C . GLN A 1 271 ? -1.198 15.813 15.508 1.00 96.25 271 GLN A C 1
ATOM 2014 O O . GLN A 1 271 ? -0.796 16.523 16.434 1.00 96.25 271 GLN A O 1
ATOM 2019 N N . LEU A 1 272 ? -1.147 16.219 14.234 1.00 97.62 272 LEU A N 1
ATOM 2020 C CA . LEU A 1 272 ? -0.744 17.576 13.877 1.00 97.62 272 LEU A CA 1
ATOM 2021 C C . LEU A 1 272 ? -1.708 18.607 14.471 1.00 97.62 272 LEU A C 1
ATOM 2023 O O . LEU A 1 272 ? -1.253 19.573 15.083 1.00 97.62 272 LEU A O 1
ATOM 2027 N N . ALA A 1 273 ? -3.017 18.398 14.314 1.00 96.81 273 ALA A N 1
ATOM 2028 C CA . ALA A 1 273 ? -4.045 19.318 14.793 1.00 96.81 273 ALA A CA 1
ATOM 2029 C C . ALA A 1 273 ? -4.017 19.509 16.320 1.00 96.81 273 ALA A C 1
ATOM 2031 O O . ALA A 1 273 ? -4.338 20.591 16.807 1.00 96.81 273 ALA A O 1
ATOM 2032 N N . GLU A 1 274 ? -3.588 18.496 17.078 1.00 96.44 274 GLU A N 1
ATOM 2033 C CA . GLU A 1 274 ? -3.404 18.595 18.533 1.00 96.44 274 GLU A CA 1
ATOM 2034 C C . GLU A 1 274 ? -2.197 19.453 18.948 1.00 96.44 274 GLU A C 1
ATOM 2036 O O . GLU A 1 274 ? -2.174 19.991 20.058 1.00 96.44 274 GLU A O 1
ATOM 2041 N N . LYS A 1 275 ? -1.175 19.557 18.090 1.00 95.81 275 LYS A N 1
ATOM 2042 C CA . LYS A 1 275 ? 0.127 20.156 18.430 1.00 95.81 275 LYS A CA 1
ATOM 2043 C C . LYS A 1 275 ? 0.370 21.518 17.795 1.00 95.81 275 LYS A C 1
ATOM 2045 O O . LYS A 1 275 ? 1.082 22.336 18.383 1.00 95.81 275 LYS A O 1
ATOM 2050 N N . VAL A 1 276 ? -0.154 21.742 16.593 1.00 96.44 276 VAL A N 1
ATOM 2051 C CA . VAL A 1 276 ? 0.123 22.954 15.822 1.00 96.44 276 VA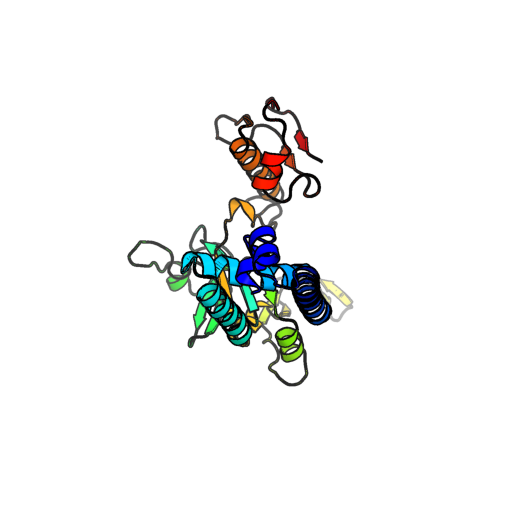L A CA 1
ATOM 2052 C C . VAL A 1 276 ? -0.511 24.174 16.489 1.00 96.44 276 VAL A C 1
ATOM 2054 O O . VAL A 1 276 ? -1.640 24.116 16.971 1.00 96.44 276 VAL A O 1
ATOM 2057 N N . ASP A 1 277 ? 0.209 25.299 16.516 1.00 94.44 277 ASP A N 1
ATOM 2058 C CA . ASP A 1 277 ? -0.362 26.568 16.972 1.00 94.44 277 ASP A CA 1
ATOM 2059 C C . ASP A 1 277 ? -1.403 27.049 15.945 1.00 94.44 277 ASP A C 1
ATOM 2061 O O . ASP A 1 277 ? -1.024 27.363 14.812 1.00 94.44 277 ASP A O 1
ATOM 2065 N N . PRO A 1 278 ? -2.693 27.192 16.309 1.00 89.12 278 PRO A N 1
ATOM 2066 C CA . PRO A 1 278 ? -3.717 27.695 15.393 1.00 89.12 278 PRO A CA 1
ATOM 2067 C C . PRO A 1 278 ? -3.448 29.125 14.896 1.00 89.12 278 PRO A C 1
ATOM 2069 O O . PRO A 1 278 ? -4.088 29.589 13.956 1.00 89.12 278 PRO A O 1
ATOM 2072 N N . LYS A 1 279 ? -2.530 29.861 15.538 1.00 92.56 279 LYS A N 1
ATOM 2073 C CA . LYS A 1 279 ? -2.104 31.209 15.134 1.00 92.56 279 LYS A CA 1
ATOM 2074 C C . LYS A 1 279 ? -0.896 31.206 14.196 1.00 92.56 279 LYS A C 1
ATOM 2076 O O . LYS A 1 279 ? -0.440 32.285 13.800 1.00 92.56 279 LYS A O 1
ATOM 2081 N N . LEU A 1 280 ? -0.367 30.033 13.844 1.00 95.50 280 LEU A N 1
ATOM 2082 C CA . LEU A 1 280 ? 0.719 29.903 12.882 1.00 95.50 280 LEU A CA 1
ATOM 2083 C C . LEU A 1 280 ? 0.338 30.618 11.581 1.00 95.50 280 LEU A C 1
ATOM 2085 O O . LEU A 1 280 ? -0.729 30.406 11.015 1.00 95.50 280 LEU A O 1
ATOM 2089 N N . THR A 1 281 ? 1.215 31.504 11.117 1.00 94.69 281 THR A N 1
ATOM 2090 C CA . THR A 1 281 ? 1.014 32.260 9.879 1.00 94.69 281 THR A CA 1
ATOM 2091 C C . THR A 1 281 ? 2.137 31.926 8.913 1.00 94.69 281 THR A C 1
ATOM 2093 O O . THR A 1 281 ? 3.309 32.085 9.255 1.00 94.69 281 THR A O 1
ATOM 2096 N N . ILE A 1 282 ? 1.777 31.507 7.702 1.00 95.75 282 ILE A N 1
ATOM 2097 C CA . ILE A 1 282 ? 2.723 31.098 6.663 1.00 95.75 282 ILE A CA 1
ATOM 2098 C C . ILE A 1 282 ? 2.697 32.142 5.552 1.00 95.75 282 ILE A C 1
ATOM 2100 O O . ILE A 1 282 ? 1.653 32.414 4.959 1.00 95.75 282 ILE A O 1
ATOM 2104 N N . ARG A 1 283 ? 3.847 32.757 5.271 1.00 94.38 283 ARG A N 1
ATOM 2105 C CA . ARG A 1 283 ? 3.988 33.689 4.146 1.00 94.38 283 ARG A CA 1
ATOM 2106 C C . ARG A 1 283 ? 4.389 32.929 2.880 1.00 94.38 283 ARG A C 1
ATOM 2108 O O . ARG A 1 283 ? 5.070 31.910 2.993 1.00 94.38 283 ARG A O 1
ATOM 2115 N N . PRO A 1 284 ? 4.016 33.414 1.683 1.00 93.81 284 PRO A N 1
ATOM 2116 C CA . PRO A 1 284 ? 4.536 32.870 0.433 1.00 93.81 284 PRO A CA 1
ATOM 2117 C C . PRO A 1 284 ? 6.069 32.784 0.453 1.00 93.81 284 PRO A C 1
ATOM 2119 O O . PRO A 1 284 ? 6.731 33.676 0.986 1.00 93.81 284 PRO A O 1
ATOM 2122 N N . GLN A 1 285 ? 6.614 31.699 -0.100 1.00 92.75 285 GLN A N 1
ATOM 2123 C CA . GLN A 1 285 ? 8.045 31.374 -0.163 1.00 92.75 285 GLN A CA 1
ATOM 2124 C C . GLN A 1 285 ? 8.753 31.208 1.193 1.00 92.75 285 GLN A C 1
ATOM 2126 O O . GLN A 1 285 ? 9.963 30.993 1.224 1.00 92.75 285 GLN A O 1
ATOM 2131 N N . GLN A 1 286 ? 8.032 31.278 2.314 1.00 94.00 286 GLN A N 1
ATOM 2132 C CA . GLN A 1 286 ? 8.591 30.972 3.627 1.00 94.00 286 GLN A CA 1
ATOM 2133 C C . GLN A 1 286 ? 8.778 29.462 3.764 1.00 94.00 286 GLN A C 1
ATOM 2135 O O . GLN A 1 286 ? 7.807 28.716 3.670 1.00 94.00 286 GLN A O 1
ATOM 2140 N N . GLU A 1 287 ? 10.003 29.025 4.040 1.00 95.88 287 GLU A N 1
ATOM 2141 C CA . GLU A 1 287 ? 10.264 27.645 4.448 1.00 95.88 287 GLU A CA 1
ATOM 2142 C C . GLU A 1 287 ? 9.678 27.404 5.844 1.00 95.88 287 GLU A C 1
ATOM 2144 O O . GLU A 1 287 ? 9.939 28.161 6.786 1.00 95.88 287 GLU A O 1
ATOM 2149 N N . LEU A 1 288 ? 8.859 26.363 5.965 1.00 96.94 288 LEU A N 1
ATOM 2150 C CA . LEU A 1 288 ? 8.295 25.907 7.225 1.00 96.94 288 LEU A CA 1
ATOM 2151 C C . LEU A 1 288 ? 8.715 24.461 7.461 1.00 96.94 288 LEU A C 1
ATOM 2153 O O . LEU A 1 288 ? 8.376 23.577 6.678 1.00 96.94 288 LEU A O 1
ATOM 2157 N N . TYR A 1 289 ? 9.397 24.237 8.577 1.00 97.00 289 TYR A N 1
ATOM 2158 C CA . TYR A 1 289 ? 9.724 22.910 9.075 1.00 97.00 289 TYR A CA 1
ATOM 2159 C C . TYR A 1 289 ? 9.189 22.771 10.501 1.00 97.00 289 TYR A C 1
ATOM 2161 O O . TYR A 1 289 ? 9.498 23.603 11.357 1.00 97.00 289 TYR A O 1
ATOM 2169 N N . LEU A 1 290 ? 8.346 21.763 10.732 1.00 96.31 290 LEU A N 1
ATOM 2170 C CA . LEU A 1 290 ? 7.816 21.420 12.054 1.00 96.31 290 LEU A CA 1
ATOM 2171 C C . LEU A 1 290 ? 8.508 20.148 12.558 1.00 96.31 290 LEU A C 1
ATOM 2173 O O . LEU A 1 290 ? 8.371 19.099 11.931 1.00 96.31 290 LEU A O 1
ATOM 2177 N N . GLU A 1 291 ? 9.231 20.244 13.676 1.00 93.38 291 GLU A N 1
ATOM 2178 C CA . GLU A 1 291 ? 10.009 19.158 14.301 1.00 93.38 291 GLU A CA 1
ATOM 2179 C C . GLU A 1 291 ? 9.662 18.961 15.777 1.00 93.38 291 GLU A C 1
ATOM 2181 O O . GLU A 1 291 ? 9.463 19.976 16.486 1.00 93.38 291 GLU A O 1
#

Sequence (291 aa):
ELRLLCFDEAFAASRGYPVFVLDAALMILVVMVTLIGLQAVGLILMVALLVIPAAAARFWTERMSAMALISAAIGAASALVGAGMSAKALPKRDPAEKVGNFCLIDGKVTVIEYSDLPDELAHATCEDGRLKFGAGSIAIHVLSREFVEQIAGNGSGRLPFHRALKKVPCLDPGGNRFDPDEPNAVKLEKFIFDAMPMAPGAVVLETVRSEEFSPVKSATGVDSLVTSLHDQIRRAADWLEAAGVAVPRDAQGHVASPIEISPLYALDAEQLAEKVDPKLTIRPQQELYLE

InterPro domains:
  IPR001626 ABC transporter, TroCD-like [PF00950] (1-88)
  IPR029044 Nucleotide-diphospho-sugar transferases [G3DSA:3.90.550.10] (66-288)
  IPR029044 Nucleotide-diphospho-sugar transferases [SSF53448] (80-275)
  IPR037294 ABC transporter, BtuC-like [SSF81345] (2-83)
  IPR039741 UDP-sugar pyrophosphorylase [PTHR11952] (71-274)

pLDDT: mean 90.8, std 7.07, range [55.94, 97.94]

Secondary structure (DSSP, 8-state):
-HHHHHH-HHHHHHTT--HHHHHHHHHHHHHHHHHHHHHHH-HHHHHHHHHHHHHHHHTT---HHHHHHHHHHHHHHHHHH--SEEEEEEE-SSTT--SEEEEEETTEEEEE-TTTS-HHHHT-B-TTSSBTT-EEEEEEEEE-HHHHHHHHSTTS-PPPPEEEEE---EE-TTS-EE--SS--EEEEE--GGGGGGGSS-EEEEE--HHHH-----BSSSTTBHHHHHHHHHHHHHHHHHHTT----B-TTS-BSS-EEE-TTT-SSHHHHHHHS-TT----TT--EEE-

Foldseek 3Di:
DLVCLVPPVPVCVVVVHPSVVSVVVVVVVLVVQQVVCCVVPNNVVSVCLVPVLLVVLVVPDPDPVSSVVSSVVVSVCCVVQPKQKEFEWEFDPALQPQFWFWDDDPNFTATHGSVRDDSCLSCDADPVRGRPRGTGGPPGMDGDPVLVCQQVDPHADDADWDWDFDFDFDADPVRDTDTDPGRPDIDTDGDPRSSRRRMSHYYYHYDDCLAPDQADDDCDDHSHPVSSQQSQQVQQQVLCVVLQADFDADPVRGGQEREEEDVVCPVDSVSCSVRDDNPDHDDGHYYYYHD

Radius of gyration: 26.95 Å; chains: 1; bounding box: 64×61×80 Å